Protein AF-A0A661RAZ7-F1 (afdb_monomer_lite)

Structure (mmCIF, N/CA/C/O backbone):
data_AF-A0A661RAZ7-F1
#
_entry.id   AF-A0A661RAZ7-F1
#
loop_
_atom_site.group_PDB
_atom_site.id
_atom_site.type_symbol
_atom_site.label_atom_id
_atom_site.label_alt_id
_atom_site.label_comp_id
_atom_site.label_asym_id
_atom_site.label_entity_id
_atom_site.label_seq_id
_atom_site.pdbx_PDB_ins_code
_atom_site.Cartn_x
_atom_site.Cartn_y
_atom_site.Cartn_z
_atom_site.occupancy
_atom_site.B_iso_or_equiv
_atom_site.auth_seq_id
_atom_site.auth_comp_id
_atom_site.auth_asym_id
_atom_site.auth_atom_id
_atom_site.pdbx_PDB_model_num
ATOM 1 N N . MET A 1 1 ? -1.809 12.772 -40.985 1.00 34.72 1 MET A N 1
ATOM 2 C CA . MET A 1 1 ? -1.112 11.793 -40.123 1.00 34.72 1 MET A CA 1
ATOM 3 C C . MET A 1 1 ? -1.696 11.921 -38.730 1.00 34.72 1 MET A C 1
ATOM 5 O O . MET A 1 1 ? -1.535 12.965 -38.114 1.00 34.72 1 MET A O 1
ATOM 9 N N . THR A 1 2 ? -2.477 10.942 -38.285 1.00 36.47 2 THR A N 1
ATOM 10 C CA . THR A 1 2 ? -3.103 10.957 -36.959 1.00 36.47 2 THR A CA 1
ATOM 11 C C . THR A 1 2 ? -2.032 10.754 -35.895 1.00 36.47 2 THR A C 1
ATOM 13 O O . THR A 1 2 ? -1.269 9.790 -35.935 1.00 36.47 2 THR A O 1
ATOM 16 N N . ASN A 1 3 ? -1.950 11.703 -34.966 1.00 38.31 3 ASN A N 1
ATOM 17 C CA . ASN A 1 3 ? -1.042 11.670 -33.830 1.00 38.31 3 ASN A CA 1
ATOM 18 C C . ASN A 1 3 ? -1.584 10.641 -32.823 1.00 38.31 3 ASN A C 1
ATOM 20 O O . ASN A 1 3 ? -2.257 10.992 -31.857 1.00 38.31 3 ASN A O 1
ATOM 24 N N . GLU A 1 4 ? -1.416 9.350 -33.124 1.00 43.53 4 GLU A N 1
ATOM 25 C CA . GLU A 1 4 ? -1.825 8.280 -32.215 1.00 43.53 4 GLU A CA 1
ATOM 26 C C . GLU A 1 4 ? -1.052 8.421 -30.903 1.00 43.53 4 GLU A C 1
ATOM 28 O O . GLU A 1 4 ? 0.182 8.352 -30.883 1.00 43.53 4 GLU A O 1
ATOM 33 N N . ASN A 1 5 ? -1.802 8.624 -29.816 1.00 58.28 5 ASN A N 1
ATOM 34 C CA . ASN A 1 5 ? -1.291 8.663 -28.453 1.00 58.28 5 ASN A CA 1
ATOM 35 C C . ASN A 1 5 ? -0.414 7.421 -28.208 1.00 58.28 5 ASN A C 1
ATOM 37 O O . ASN A 1 5 ? -0.803 6.303 -28.542 1.00 58.28 5 ASN A O 1
ATOM 41 N N . TYR A 1 6 ? 0.774 7.613 -27.631 1.00 47.66 6 TYR A N 1
ATOM 42 C CA . TYR A 1 6 ? 1.746 6.556 -27.328 1.00 47.66 6 TYR A CA 1
ATOM 43 C C . TYR A 1 6 ? 1.121 5.361 -26.586 1.00 47.66 6 TYR A C 1
ATOM 45 O O . TYR A 1 6 ? 1.488 4.217 -26.841 1.00 47.66 6 TYR A O 1
ATOM 53 N N . TYR A 1 7 ? 0.112 5.617 -25.750 1.00 49.12 7 TYR A N 1
ATOM 54 C CA . TYR A 1 7 ? -0.659 4.587 -25.055 1.00 49.12 7 TYR A CA 1
ATOM 55 C C . TYR A 1 7 ? -1.438 3.664 -26.009 1.00 49.12 7 TYR A C 1
ATOM 57 O O . TYR A 1 7 ? -1.460 2.451 -25.828 1.00 49.12 7 TYR A O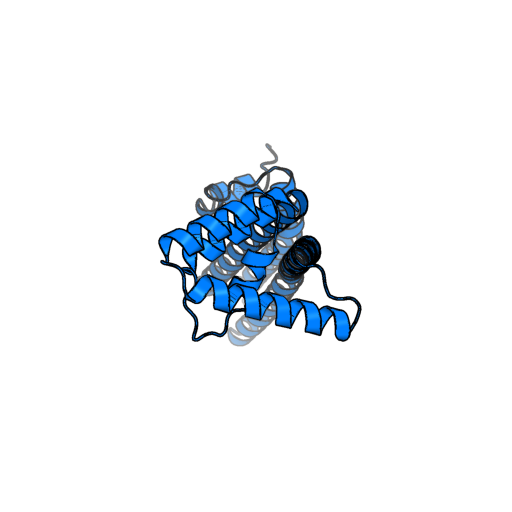 1
ATOM 65 N N . GLU A 1 8 ? -2.010 4.212 -27.081 1.00 55.53 8 GLU A N 1
ATOM 66 C CA . GLU A 1 8 ? -2.713 3.442 -28.115 1.00 55.53 8 GLU A CA 1
ATOM 67 C C . GLU A 1 8 ? -1.737 2.625 -28.975 1.00 55.53 8 GLU A C 1
ATOM 69 O O . GLU A 1 8 ? -2.040 1.497 -29.362 1.00 55.53 8 GLU A O 1
ATOM 74 N N . LYS A 1 9 ? -0.517 3.134 -29.200 1.00 53.94 9 LYS A N 1
ATOM 75 C CA . LYS A 1 9 ? 0.557 2.350 -29.835 1.00 53.94 9 LYS A CA 1
ATOM 76 C C . LYS A 1 9 ? 1.022 1.195 -28.946 1.00 53.94 9 LYS A C 1
ATOM 78 O O . LYS A 1 9 ? 1.174 0.086 -29.448 1.00 53.94 9 LYS A O 1
ATOM 83 N N . LEU A 1 10 ? 1.190 1.441 -27.644 1.00 46.97 10 LEU A N 1
ATOM 84 C CA . LEU A 1 10 ? 1.548 0.428 -26.644 1.00 46.97 10 LEU A CA 1
ATOM 85 C C . LEU A 1 10 ? 0.492 -0.675 -26.529 1.00 46.97 10 LEU A C 1
ATOM 87 O O . LEU A 1 10 ? 0.848 -1.850 -26.531 1.00 46.97 10 LEU A O 1
ATOM 91 N N . LYS A 1 11 ? -0.796 -0.313 -26.499 1.00 54.41 11 LYS A N 1
ATOM 92 C CA . LYS A 1 11 ? -1.916 -1.268 -26.523 1.00 54.41 11 LYS A CA 1
ATOM 93 C C . LYS A 1 11 ? -1.923 -2.138 -27.776 1.00 54.41 11 LYS A C 1
ATOM 95 O O . LYS A 1 11 ? -2.129 -3.345 -27.683 1.00 54.41 11 LYS A O 1
ATOM 100 N N . LYS A 1 12 ? -1.679 -1.536 -28.947 1.00 54.97 12 LYS A N 1
ATOM 101 C CA . LYS A 1 12 ? -1.603 -2.263 -30.224 1.00 54.97 12 LYS A CA 1
ATOM 102 C C . LYS A 1 12 ? -0.415 -3.219 -30.278 1.00 54.97 12 LYS A C 1
ATOM 104 O O . LYS A 1 12 ? -0.562 -4.328 -30.780 1.00 54.97 12 LYS A O 1
ATOM 109 N N . SER A 1 13 ? 0.756 -2.807 -29.789 1.00 41.91 13 SER A N 1
ATOM 110 C CA . SER A 1 13 ? 1.952 -3.656 -29.813 1.00 41.91 13 SER A CA 1
ATOM 111 C C . SER A 1 13 ? 1.934 -4.735 -28.730 1.00 41.91 13 SER A C 1
ATOM 113 O O . SER A 1 13 ? 2.496 -5.810 -28.934 1.00 41.91 13 SER A O 1
ATOM 115 N N . HIS A 1 14 ? 1.306 -4.465 -27.583 1.00 40.16 14 HIS A N 1
ATOM 116 C CA . HIS A 1 14 ? 1.341 -5.313 -26.394 1.00 40.16 14 HIS A CA 1
ATOM 117 C C . HIS A 1 14 ? -0.050 -5.352 -25.721 1.00 40.16 14 HIS A C 1
ATOM 119 O O . HIS A 1 14 ? -0.358 -4.509 -24.877 1.00 40.16 14 HIS A O 1
ATOM 125 N N . PRO A 1 15 ? -0.893 -6.353 -26.045 1.00 48.09 15 PRO A N 1
ATOM 126 C CA . PRO A 1 15 ? -2.282 -6.438 -25.577 1.00 48.09 15 PRO A CA 1
ATOM 127 C C . PRO A 1 15 ? -2.458 -6.464 -24.053 1.00 48.09 15 PRO A C 1
ATOM 129 O O . PRO A 1 15 ? -3.529 -6.123 -23.571 1.00 48.09 15 PRO A O 1
ATOM 132 N N . VAL A 1 16 ? -1.411 -6.804 -23.294 1.00 41.50 16 VAL A N 1
ATOM 133 C CA . VAL A 1 16 ? -1.396 -6.786 -21.818 1.00 41.50 16 VAL A CA 1
ATOM 134 C C . VAL A 1 16 ? -1.678 -5.394 -21.224 1.00 41.50 16 VAL A C 1
ATOM 136 O O . VAL A 1 16 ? -2.123 -5.280 -20.087 1.00 41.50 16 VAL A O 1
ATOM 139 N N . PHE A 1 17 ? -1.464 -4.316 -21.992 1.00 40.47 17 PHE A N 1
ATOM 140 C CA . PHE A 1 17 ? -1.836 -2.958 -21.578 1.00 40.47 17 PHE A CA 1
ATOM 141 C C . PHE A 1 17 ? -3.341 -2.672 -21.711 1.00 40.47 17 PHE A C 1
ATOM 143 O O . PHE A 1 17 ? -3.797 -1.651 -21.200 1.00 40.47 17 PHE A O 1
ATOM 150 N N . ASN A 1 18 ? -4.121 -3.543 -22.364 1.00 49.31 18 ASN A N 1
ATOM 151 C CA . ASN A 1 18 ? -5.582 -3.411 -22.422 1.00 49.31 18 ASN A CA 1
ATOM 152 C C . ASN A 1 18 ? -6.251 -3.735 -21.079 1.00 49.31 18 ASN A C 1
ATOM 154 O O . ASN A 1 18 ? -7.346 -3.242 -20.825 1.00 49.31 18 ASN A O 1
ATOM 158 N N . ASP A 1 19 ? -5.577 -4.493 -20.210 1.00 46.38 19 ASP A N 1
ATOM 159 C CA . ASP A 1 19 ? -6.100 -4.890 -18.896 1.00 46.38 19 ASP A CA 1
ATOM 160 C C . ASP A 1 19 ? -5.879 -3.813 -17.815 1.00 46.38 19 ASP A C 1
ATOM 162 O O . ASP A 1 19 ? -6.378 -3.917 -16.694 1.00 46.38 19 ASP A O 1
ATOM 166 N N . LEU A 1 20 ? -5.136 -2.750 -18.139 1.00 48.88 20 LEU A N 1
ATOM 167 C CA . LEU A 1 20 ? -4.906 -1.609 -17.258 1.00 48.88 20 LEU A CA 1
ATOM 168 C C . LEU A 1 20 ? -6.045 -0.599 -17.426 1.00 48.88 20 LEU A C 1
ATOM 170 O O . LEU A 1 20 ? -5.969 0.342 -18.216 1.00 48.88 20 LEU A O 1
ATOM 174 N N . ASN A 1 21 ? -7.120 -0.806 -16.669 1.00 55.34 21 ASN A N 1
ATOM 175 C CA . ASN A 1 21 ? -8.283 0.079 -16.637 1.00 55.34 21 ASN A CA 1
ATOM 176 C C . ASN A 1 21 ? -7.967 1.351 -15.818 1.00 55.34 21 ASN A C 1
ATOM 178 O O . ASN A 1 21 ? -8.393 1.499 -14.677 1.00 55.34 21 ASN A O 1
ATOM 182 N N . LEU A 1 22 ? -7.137 2.231 -16.382 1.00 52.66 22 LEU A N 1
ATOM 183 C CA . LEU A 1 22 ? -6.663 3.463 -15.742 1.00 52.66 22 LEU A CA 1
ATOM 184 C C . LEU A 1 22 ? -7.601 4.635 -16.048 1.00 52.66 22 LEU A C 1
ATOM 186 O O . LEU A 1 22 ? -8.083 4.765 -17.176 1.00 52.66 22 LEU A O 1
ATOM 190 N N . ASP A 1 23 ? -7.822 5.521 -15.079 1.00 58.31 23 ASP A N 1
ATOM 191 C CA . ASP A 1 23 ? -8.524 6.788 -15.310 1.00 58.31 23 ASP A CA 1
ATOM 192 C C . ASP A 1 23 ? -7.641 7.816 -16.059 1.00 58.31 23 ASP A C 1
ATOM 194 O O . ASP A 1 23 ? -6.445 7.610 -16.256 1.00 58.31 23 ASP A O 1
ATOM 198 N N . GLU A 1 24 ? -8.208 8.938 -16.520 1.00 53.41 24 GLU A N 1
ATOM 199 C CA . GLU A 1 24 ? -7.459 9.951 -17.294 1.00 53.41 24 GLU A CA 1
ATOM 200 C C . GLU A 1 24 ? -6.307 10.606 -16.514 1.00 53.41 24 GLU A C 1
ATOM 202 O O . GLU A 1 24 ? -5.283 10.970 -17.091 1.00 53.41 24 GLU A O 1
ATOM 207 N N . ARG A 1 25 ? -6.421 10.720 -15.190 1.00 52.41 25 ARG A N 1
ATOM 208 C CA . ARG A 1 25 ? -5.390 11.327 -14.341 1.00 52.41 25 ARG A CA 1
ATOM 209 C C . ARG A 1 25 ? -4.230 10.357 -14.108 1.00 52.41 25 ARG A C 1
ATOM 211 O O . ARG A 1 25 ? -3.063 10.765 -14.118 1.00 52.41 25 ARG A O 1
ATOM 218 N N . GLN A 1 26 ? -4.556 9.076 -13.957 1.00 52.16 26 GLN A N 1
ATOM 219 C CA . GLN A 1 26 ? -3.620 7.962 -13.911 1.00 52.16 26 GLN A CA 1
ATOM 220 C C . GLN A 1 26 ? -2.917 7.797 -15.253 1.00 52.16 26 GLN A C 1
ATOM 222 O O . GLN A 1 26 ? -1.697 7.677 -15.270 1.00 52.16 26 GLN A O 1
ATOM 227 N N . LYS A 1 27 ? -3.644 7.892 -16.375 1.00 52.66 27 LYS A N 1
ATOM 228 C CA . LYS A 1 27 ? -3.069 7.892 -17.727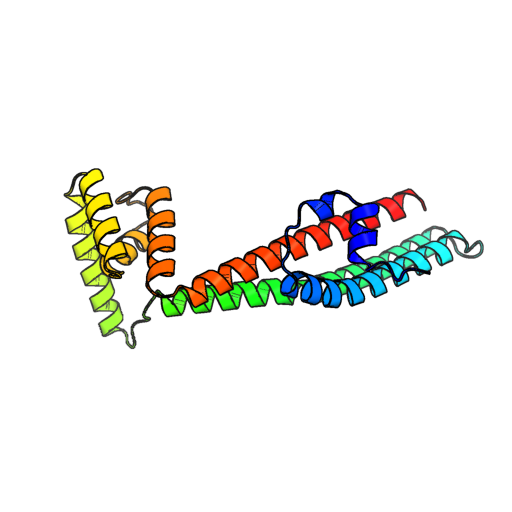 1.00 52.66 27 LYS A CA 1
ATOM 229 C C . LYS A 1 27 ? -2.089 9.038 -17.929 1.00 52.66 27 LYS A C 1
ATOM 231 O O . LYS A 1 27 ? -0.995 8.779 -18.412 1.00 52.66 27 LYS A O 1
ATOM 236 N N . GLU A 1 28 ? -2.427 10.273 -17.557 1.00 50.84 28 GLU A N 1
ATOM 237 C CA . GLU A 1 28 ? -1.536 11.423 -17.776 1.00 50.84 28 GLU A CA 1
ATOM 238 C C . GLU A 1 28 ? -0.286 11.360 -16.873 1.00 50.84 28 GLU A C 1
ATOM 240 O O . GLU A 1 28 ? 0.824 11.650 -17.325 1.00 50.84 28 GLU A O 1
ATOM 245 N N . SER A 1 29 ? -0.430 10.875 -15.632 1.00 49.72 29 SER A N 1
ATOM 246 C CA . SER A 1 29 ? 0.710 10.607 -14.739 1.00 49.72 29 SER A CA 1
ATOM 247 C C . SER A 1 29 ? 1.594 9.482 -15.279 1.00 49.72 29 SER A C 1
ATOM 249 O O . SER A 1 29 ? 2.812 9.649 -15.369 1.00 49.72 29 SER A O 1
ATOM 251 N N . LEU A 1 30 ? 0.992 8.370 -15.718 1.00 52.38 30 LEU A N 1
ATOM 252 C CA . LEU A 1 30 ? 1.699 7.286 -16.400 1.00 52.38 30 LEU A CA 1
ATOM 253 C C . LEU A 1 30 ? 2.417 7.800 -17.639 1.00 52.38 30 LEU A C 1
ATOM 255 O O . LEU A 1 30 ? 3.543 7.413 -17.883 1.00 52.38 30 LEU A O 1
ATOM 259 N N . LYS A 1 31 ? 1.783 8.660 -18.432 1.00 52.91 31 LYS A N 1
ATOM 260 C CA . LYS A 1 31 ? 2.306 9.191 -19.694 1.00 52.91 31 LYS A CA 1
ATOM 261 C C . LYS A 1 31 ? 3.500 10.112 -19.470 1.00 52.91 31 LYS A C 1
ATOM 263 O O . LYS A 1 31 ? 4.460 10.013 -20.223 1.00 52.91 31 LYS A O 1
ATOM 268 N N . SER A 1 32 ? 3.483 10.931 -18.418 1.00 51.34 32 SER A N 1
ATOM 269 C CA . SER A 1 32 ? 4.635 11.749 -18.013 1.00 51.34 32 SER A CA 1
ATOM 270 C C . SER A 1 32 ? 5.818 10.914 -17.506 1.00 51.34 32 SER A C 1
ATOM 272 O O . SER A 1 32 ? 6.959 11.357 -17.593 1.00 51.34 32 SER A O 1
ATOM 274 N N . LEU A 1 33 ? 5.574 9.724 -16.959 1.00 49.66 33 LEU A N 1
ATOM 275 C CA . LEU A 1 33 ? 6.623 8.806 -16.490 1.00 49.66 33 LEU A CA 1
ATOM 276 C C . LEU A 1 33 ? 7.115 7.887 -17.613 1.00 49.66 33 LEU A C 1
ATOM 278 O O . LEU A 1 33 ? 8.306 7.631 -17.786 1.00 49.66 33 LEU A O 1
ATOM 282 N N . LEU A 1 34 ? 6.183 7.462 -18.458 1.00 52.41 34 LEU A N 1
ATOM 283 C CA . LEU A 1 34 ? 6.445 6.749 -19.690 1.00 52.41 34 LEU A CA 1
ATOM 284 C C . LEU A 1 34 ? 7.160 7.626 -20.708 1.00 52.41 34 LEU A C 1
ATOM 286 O O . LEU A 1 34 ? 7.870 7.075 -21.523 1.00 52.41 34 LEU A O 1
ATOM 290 N N . SER A 1 35 ? 7.039 8.956 -20.692 1.00 54.22 35 SER A N 1
ATOM 291 C CA . SER A 1 35 ? 7.777 9.807 -21.633 1.00 54.22 35 SER A CA 1
ATOM 292 C C . SER A 1 35 ? 9.280 9.817 -21.355 1.00 54.22 35 SER A C 1
ATOM 294 O O . SER A 1 35 ? 10.067 9.780 -22.301 1.00 54.22 35 SER A O 1
ATOM 296 N N . TYR A 1 36 ? 9.688 9.812 -20.081 1.00 50.16 36 TYR A N 1
ATOM 297 C CA . TYR A 1 36 ? 11.104 9.750 -19.708 1.00 50.16 36 TYR A CA 1
ATOM 298 C C . TYR A 1 36 ? 11.672 8.340 -19.891 1.00 50.16 36 TYR A C 1
ATOM 300 O O . TYR A 1 36 ? 12.684 8.179 -20.576 1.00 50.16 36 TYR A O 1
ATOM 308 N N . SER A 1 37 ? 10.973 7.305 -19.415 1.00 53.53 37 SER A N 1
ATOM 309 C CA . SER A 1 37 ? 11.369 5.914 -19.675 1.00 53.53 37 SER A CA 1
ATOM 310 C C . SER A 1 37 ? 11.296 5.531 -21.161 1.00 53.53 37 SER A C 1
ATOM 312 O O . SER A 1 37 ? 12.175 4.814 -21.628 1.00 53.53 37 SER A O 1
ATOM 314 N N . ALA A 1 38 ? 10.354 6.057 -21.954 1.00 58.03 38 ALA A N 1
ATOM 315 C CA . ALA A 1 38 ? 10.335 5.892 -23.413 1.00 58.03 38 ALA A CA 1
ATOM 316 C C . ALA A 1 38 ? 11.507 6.612 -24.081 1.00 58.03 38 ALA A C 1
ATOM 318 O O . ALA A 1 38 ? 12.077 6.080 -25.029 1.00 58.03 38 ALA A O 1
ATOM 319 N N . GLY A 1 39 ? 11.900 7.792 -23.591 1.00 62.69 39 GLY A N 1
ATOM 320 C CA . GLY A 1 39 ? 13.108 8.487 -24.035 1.00 62.69 39 GLY A CA 1
ATOM 321 C C . GLY A 1 39 ? 14.367 7.653 -23.790 1.00 62.69 39 GLY A C 1
ATOM 322 O O . GLY A 1 39 ? 15.160 7.440 -24.710 1.00 62.69 39 GLY A O 1
ATOM 323 N N . SER A 1 40 ? 14.510 7.100 -22.587 1.00 62.78 40 SER A N 1
ATOM 324 C CA . SER A 1 40 ? 15.624 6.218 -22.218 1.00 62.78 40 SER A CA 1
ATOM 325 C C . SER A 1 40 ? 15.585 4.878 -22.966 1.00 62.78 40 SER A C 1
ATOM 327 O O . SER A 1 40 ? 16.624 4.390 -23.408 1.00 62.78 40 SER A O 1
ATOM 329 N N . LEU A 1 41 ? 14.399 4.310 -23.207 1.00 62.53 41 LEU A N 1
ATOM 330 C CA . LEU A 1 41 ? 14.213 3.094 -24.005 1.00 62.53 41 LEU A CA 1
ATOM 331 C C . LEU A 1 41 ? 14.529 3.305 -25.482 1.00 62.53 41 LEU A C 1
ATOM 333 O O . LEU A 1 41 ? 15.179 2.461 -26.095 1.00 62.53 41 LEU A O 1
ATOM 337 N N . ASN A 1 42 ? 14.097 4.425 -26.058 1.00 64.38 42 ASN A N 1
ATOM 338 C CA . ASN A 1 42 ? 14.443 4.801 -27.424 1.00 64.38 42 ASN A CA 1
ATOM 339 C C . ASN A 1 42 ? 15.944 5.060 -27.546 1.00 64.38 42 ASN A C 1
ATOM 341 O O . ASN A 1 42 ? 16.561 4.601 -28.500 1.00 64.38 42 ASN A O 1
ATOM 345 N N . SER A 1 43 ? 16.551 5.715 -26.554 1.00 67.94 43 SER A N 1
ATOM 346 C CA . SER A 1 43 ? 18.001 5.924 -26.508 1.00 67.94 43 SER A CA 1
ATOM 347 C C . SER A 1 43 ? 18.753 4.597 -26.461 1.00 67.94 43 SER A C 1
ATOM 349 O O . SER A 1 43 ? 19.723 4.414 -27.191 1.00 67.94 43 SER A O 1
ATOM 351 N N . LEU A 1 44 ? 18.271 3.631 -25.676 1.00 67.75 44 LEU A N 1
ATOM 352 C CA . LEU A 1 44 ? 18.845 2.294 -25.647 1.00 67.75 44 LEU A CA 1
ATOM 353 C C . LEU A 1 44 ? 18.640 1.547 -26.972 1.00 67.75 44 LEU A C 1
ATOM 355 O O . LEU A 1 44 ? 19.586 0.945 -27.468 1.00 67.75 44 LEU A O 1
ATOM 359 N N . ARG A 1 45 ? 17.444 1.593 -27.572 1.00 66.00 45 ARG A N 1
ATOM 360 C CA . ARG A 1 45 ? 17.183 0.991 -28.893 1.00 66.00 45 ARG A CA 1
ATOM 361 C C . ARG A 1 45 ? 18.098 1.571 -29.966 1.00 66.00 45 ARG A C 1
ATOM 363 O O . ARG A 1 45 ? 18.670 0.809 -30.736 1.00 66.00 45 ARG A O 1
ATOM 370 N N . ASN A 1 46 ? 18.284 2.888 -29.974 1.00 72.69 46 ASN A N 1
ATOM 371 C CA . ASN A 1 46 ? 19.213 3.560 -30.877 1.00 72.69 46 ASN A CA 1
ATOM 372 C C . ASN A 1 46 ? 20.650 3.107 -30.610 1.00 72.69 46 ASN A C 1
ATOM 374 O O . ASN A 1 46 ? 21.358 2.756 -31.547 1.00 72.69 46 ASN A O 1
ATOM 378 N N . LYS A 1 47 ? 21.059 3.007 -29.338 1.00 71.25 47 LYS A N 1
ATOM 379 C CA . LYS A 1 47 ? 22.386 2.501 -28.965 1.00 71.25 47 LYS A CA 1
ATOM 380 C C . LYS A 1 47 ? 22.609 1.058 -29.415 1.00 71.25 47 LYS A C 1
ATOM 382 O O . LYS A 1 47 ? 23.703 0.708 -29.839 1.00 71.25 47 LYS A O 1
ATOM 387 N N . ILE A 1 48 ? 21.580 0.223 -29.341 1.00 68.75 48 ILE A N 1
ATOM 388 C CA . ILE A 1 48 ? 21.620 -1.163 -29.815 1.00 68.75 48 ILE A CA 1
ATOM 389 C C . ILE A 1 48 ? 21.741 -1.188 -31.338 1.00 68.75 48 ILE A C 1
ATOM 391 O O . ILE A 1 48 ? 22.604 -1.895 -31.852 1.00 68.75 48 ILE A O 1
ATOM 395 N N . ALA A 1 49 ? 20.945 -0.392 -32.054 1.00 71.62 49 ALA A N 1
ATOM 396 C CA . ALA A 1 49 ? 21.043 -0.277 -33.505 1.00 71.62 49 ALA A CA 1
ATOM 397 C C . ALA A 1 49 ? 22.449 0.180 -33.938 1.00 71.62 49 ALA A C 1
ATOM 399 O O . ALA A 1 49 ? 23.056 -0.464 -34.791 1.00 71.62 49 ALA A O 1
ATOM 400 N N . GLU A 1 50 ? 23.011 1.200 -33.280 1.00 78.56 50 GLU A N 1
ATOM 401 C CA . GLU A 1 50 ? 24.391 1.659 -33.492 1.00 78.56 50 GLU A CA 1
ATOM 402 C C . GLU A 1 50 ? 25.408 0.524 -33.292 1.00 78.56 50 GLU A C 1
ATOM 404 O O . GLU A 1 50 ? 26.214 0.255 -34.178 1.00 78.56 50 GLU A O 1
ATOM 409 N N . LEU A 1 51 ? 25.353 -0.185 -32.158 1.00 74.38 51 LEU A N 1
ATOM 410 C CA . LEU A 1 51 ? 26.291 -1.272 -31.851 1.00 74.38 51 LEU A CA 1
ATOM 411 C C . LEU A 1 51 ? 26.126 -2.482 -32.787 1.00 74.38 51 LEU A C 1
ATOM 413 O O . LEU A 1 51 ? 27.105 -3.172 -33.078 1.00 74.38 51 LEU A O 1
ATOM 417 N N . SER A 1 52 ? 24.914 -2.746 -33.280 1.00 69.94 52 SER A N 1
ATOM 418 C CA . SER A 1 52 ? 24.656 -3.829 -34.239 1.00 69.94 52 SER A CA 1
ATOM 419 C C . SER A 1 52 ? 25.280 -3.549 -35.612 1.00 69.94 52 SER A C 1
ATOM 421 O O . SER A 1 52 ? 25.815 -4.460 -36.238 1.00 69.94 52 SER A O 1
ATOM 423 N N . GLN A 1 53 ? 25.291 -2.283 -36.041 1.00 77.44 53 GLN A N 1
ATOM 424 C CA . GLN A 1 53 ? 25.850 -1.839 -37.325 1.00 77.44 53 GLN A CA 1
ATOM 425 C C . GLN A 1 53 ? 27.353 -1.528 -37.257 1.00 77.44 53 GLN A C 1
ATOM 427 O O . GLN A 1 53 ? 28.008 -1.370 -38.285 1.00 77.44 53 GLN A O 1
ATOM 432 N N . ASP A 1 54 ? 27.911 -1.447 -36.051 1.00 72.75 54 ASP A N 1
ATOM 433 C CA . ASP A 1 54 ? 29.320 -1.157 -35.810 1.00 72.75 54 ASP A CA 1
ATOM 434 C C . ASP A 1 54 ? 30.222 -2.327 -36.242 1.00 72.75 54 ASP A C 1
ATOM 436 O O . ASP A 1 54 ? 30.458 -3.265 -35.489 1.00 72.75 54 ASP A O 1
ATOM 440 N N . ALA A 1 55 ? 30.744 -2.301 -37.464 1.00 71.00 55 ALA A N 1
ATOM 441 C CA . ALA A 1 55 ? 31.652 -3.341 -37.960 1.00 71.00 55 ALA A CA 1
ATOM 442 C C . ALA A 1 55 ? 33.089 -3.231 -37.405 1.00 71.00 55 ALA A C 1
ATOM 444 O O . ALA A 1 55 ? 33.927 -4.076 -37.715 1.00 71.00 55 ALA A O 1
ATOM 445 N N . ILE A 1 56 ? 33.392 -2.184 -36.629 1.00 80.19 56 ILE A N 1
ATOM 446 C CA . ILE A 1 56 ? 34.761 -1.797 -36.268 1.00 80.19 56 ILE A CA 1
ATOM 447 C C . ILE A 1 56 ? 35.155 -2.377 -34.905 1.00 80.19 56 ILE A C 1
ATOM 449 O O . ILE A 1 56 ? 36.285 -2.831 -34.729 1.00 80.19 56 ILE A O 1
ATOM 453 N N . HIS A 1 57 ? 34.241 -2.378 -33.933 1.00 82.00 57 HIS A N 1
ATOM 454 C CA . HIS A 1 57 ? 34.549 -2.807 -32.567 1.00 82.00 57 HIS A CA 1
ATOM 455 C C . HIS A 1 57 ? 34.276 -4.296 -32.307 1.00 82.00 57 HIS A C 1
ATOM 457 O O . HIS A 1 57 ? 33.347 -4.895 -32.853 1.00 82.00 57 HIS A O 1
ATOM 463 N N . SER A 1 58 ? 35.069 -4.889 -31.405 1.00 81.94 58 SER A N 1
ATOM 464 C CA . SER A 1 58 ? 34.942 -6.296 -31.005 1.00 81.94 58 SER A CA 1
ATOM 465 C C . SER A 1 58 ? 33.616 -6.592 -30.293 1.00 81.94 58 SER A C 1
ATOM 467 O O . SER A 1 58 ? 33.007 -5.721 -29.664 1.00 81.94 58 SER A O 1
ATOM 469 N N . ALA A 1 59 ? 33.187 -7.857 -30.334 1.00 79.62 59 ALA A N 1
ATOM 470 C CA . ALA A 1 59 ? 31.974 -8.313 -29.652 1.00 79.62 59 ALA A CA 1
ATOM 471 C C . ALA A 1 59 ? 31.990 -8.005 -28.140 1.00 79.62 59 ALA A C 1
ATOM 473 O O . ALA A 1 59 ? 30.977 -7.584 -27.582 1.00 79.62 59 ALA A O 1
ATOM 474 N N . GLU A 1 60 ? 33.150 -8.124 -27.484 1.00 80.69 60 GLU A N 1
ATOM 475 C CA . GLU A 1 60 ? 33.312 -7.781 -26.063 1.00 80.69 60 GLU A CA 1
ATOM 476 C C . GLU A 1 60 ? 33.083 -6.291 -25.781 1.00 80.69 60 GLU A C 1
ATOM 478 O O . GLU A 1 60 ? 32.434 -5.935 -24.794 1.00 80.69 60 GLU A O 1
ATOM 483 N N . TYR A 1 61 ? 33.568 -5.405 -26.657 1.00 82.75 61 TYR A N 1
ATOM 484 C CA . TYR A 1 61 ? 33.345 -3.966 -26.521 1.00 82.75 61 TYR A CA 1
ATOM 485 C C . TYR A 1 61 ? 31.854 -3.627 -26.625 1.00 82.75 61 TYR A C 1
ATOM 487 O O . TYR A 1 61 ? 31.319 -2.885 -25.794 1.00 82.75 61 TYR A O 1
ATOM 495 N N . LYS A 1 62 ? 31.163 -4.223 -27.603 1.00 76.75 62 LYS A N 1
ATOM 496 C CA . LYS A 1 62 ? 29.719 -4.042 -27.795 1.00 76.75 62 LYS A CA 1
ATOM 497 C C . LYS A 1 62 ? 28.918 -4.556 -26.601 1.00 76.75 62 LYS A C 1
ATOM 499 O O . LYS A 1 62 ? 28.045 -3.845 -26.106 1.00 76.75 62 LYS A O 1
ATOM 504 N N . ALA A 1 63 ? 29.260 -5.736 -26.078 1.00 79.44 63 ALA A N 1
ATOM 505 C CA . ALA A 1 63 ? 28.628 -6.302 -24.887 1.00 79.44 63 ALA A CA 1
ATOM 506 C C . ALA A 1 63 ? 28.819 -5.403 -23.652 1.00 79.44 63 ALA A C 1
ATOM 508 O O . ALA A 1 63 ? 27.871 -5.160 -22.900 1.00 79.44 63 ALA A O 1
ATOM 509 N N . LYS A 1 64 ? 30.020 -4.836 -23.466 1.00 83.81 64 LYS A N 1
ATOM 510 C CA . LYS A 1 64 ? 30.299 -3.881 -22.384 1.00 83.81 64 LYS A CA 1
ATOM 511 C C . LYS A 1 64 ? 29.458 -2.608 -22.514 1.00 83.81 64 LYS A C 1
ATOM 513 O O . LYS A 1 64 ? 28.835 -2.192 -21.539 1.00 83.81 64 LYS A O 1
ATOM 518 N N . LYS A 1 65 ? 29.391 -2.014 -23.710 1.00 81.88 65 LYS A N 1
ATOM 519 C CA . LYS A 1 65 ? 28.600 -0.797 -23.963 1.00 81.88 65 LYS A CA 1
ATOM 520 C C . LYS A 1 65 ? 27.103 -1.022 -23.794 1.00 81.88 65 LYS A C 1
ATOM 522 O O . LYS A 1 65 ? 26.413 -0.173 -23.232 1.00 81.88 65 LYS A O 1
ATOM 527 N N . LEU A 1 66 ? 26.612 -2.186 -24.207 1.00 79.25 66 LEU A N 1
ATOM 528 C CA . LEU A 1 66 ? 25.235 -2.591 -23.972 1.00 79.25 66 LEU A CA 1
ATOM 529 C C . LEU A 1 66 ? 24.929 -2.721 -22.474 1.00 79.25 66 LEU A C 1
ATOM 531 O O . LEU A 1 66 ? 23.882 -2.261 -22.020 1.00 79.25 66 LEU A O 1
ATOM 535 N N . LYS A 1 67 ? 25.839 -3.323 -21.700 1.00 83.19 67 LYS A N 1
ATOM 536 C CA . LYS A 1 67 ? 25.700 -3.459 -20.245 1.00 83.19 67 LYS A CA 1
ATOM 537 C C . LYS A 1 67 ? 25.673 -2.098 -19.541 1.00 83.19 67 LYS A C 1
ATOM 539 O O . LYS A 1 67 ? 24.840 -1.899 -18.663 1.00 83.19 67 LYS A O 1
ATOM 544 N N . GLU A 1 68 ? 26.533 -1.163 -19.946 1.00 82.44 68 GLU A N 1
ATOM 545 C CA . GLU A 1 68 ? 26.540 0.220 -19.439 1.00 82.44 68 GLU A CA 1
ATOM 546 C C . GLU A 1 68 ? 25.200 0.923 -19.713 1.00 82.44 68 GLU A C 1
ATOM 548 O O . GLU A 1 68 ? 24.593 1.482 -18.801 1.00 82.44 68 GLU A O 1
ATOM 553 N N . ALA A 1 69 ? 24.688 0.828 -20.944 1.00 76.50 69 ALA A N 1
ATOM 554 C CA . ALA A 1 69 ? 23.416 1.443 -21.316 1.00 76.50 69 ALA A CA 1
ATOM 555 C C . ALA A 1 69 ? 22.212 0.815 -20.584 1.00 76.50 69 ALA A C 1
ATOM 557 O O . ALA A 1 69 ? 21.282 1.525 -20.201 1.00 76.50 69 ALA A O 1
ATOM 558 N N . LYS A 1 70 ? 22.243 -0.500 -20.321 1.00 75.88 70 LYS A N 1
ATOM 559 C CA . LYS A 1 70 ? 21.239 -1.162 -19.472 1.00 75.88 70 LYS A CA 1
ATOM 560 C C . LYS A 1 70 ? 21.294 -0.697 -18.027 1.00 75.88 70 LYS A C 1
ATOM 562 O O . LYS A 1 70 ? 20.246 -0.455 -17.441 1.00 75.88 70 LYS A O 1
ATOM 567 N N . ALA A 1 71 ? 22.490 -0.582 -17.454 1.00 82.25 71 ALA A N 1
ATOM 568 C CA . ALA A 1 71 ? 22.648 -0.129 -16.078 1.00 82.25 71 ALA A CA 1
ATOM 569 C C . ALA A 1 71 ? 22.079 1.288 -15.889 1.00 82.25 71 ALA A C 1
ATOM 571 O O . ALA A 1 71 ? 21.393 1.545 -14.901 1.00 82.25 71 ALA A O 1
ATOM 572 N N . GLU A 1 72 ? 22.292 2.179 -16.861 1.00 80.25 72 GLU A N 1
ATOM 573 C CA . GLU A 1 72 ? 21.745 3.540 -16.820 1.00 80.25 72 GLU A CA 1
ATOM 574 C C . GLU A 1 72 ? 20.216 3.566 -16.967 1.00 80.25 72 GLU A C 1
ATOM 576 O O . GLU A 1 72 ? 19.527 4.288 -16.241 1.00 80.25 72 GLU A O 1
ATOM 581 N N . LEU A 1 73 ? 19.661 2.730 -17.851 1.00 74.75 73 LEU A N 1
ATOM 582 C CA . LEU A 1 73 ? 18.213 2.580 -17.972 1.00 74.75 73 LEU A CA 1
ATOM 583 C C . LEU A 1 73 ? 17.603 2.025 -16.680 1.00 74.75 73 LEU A C 1
ATOM 585 O O . LEU A 1 73 ? 16.629 2.584 -16.185 1.00 74.75 73 LEU A O 1
ATOM 589 N N . GLN A 1 74 ? 18.192 0.975 -16.104 1.00 77.12 74 GLN A N 1
ATOM 590 C CA . GLN A 1 74 ? 17.722 0.377 -14.856 1.00 77.12 74 GLN A CA 1
ATOM 591 C C . GLN A 1 74 ? 17.731 1.394 -13.715 1.00 77.12 74 GLN A C 1
ATOM 593 O O . GLN A 1 74 ? 16.750 1.524 -12.992 1.00 77.12 74 GLN A O 1
ATOM 598 N N . LYS A 1 75 ? 18.812 2.169 -13.591 1.00 81.44 75 LYS A N 1
ATOM 599 C CA . LYS A 1 75 ? 18.935 3.229 -12.588 1.00 81.44 75 LYS A CA 1
ATOM 600 C C . LYS A 1 75 ? 17.875 4.318 -12.769 1.00 81.44 75 LYS A C 1
ATOM 602 O O . LYS A 1 75 ? 17.340 4.824 -11.783 1.00 81.44 75 LYS A O 1
ATOM 607 N N . THR A 1 76 ? 17.570 4.674 -14.017 1.00 74.12 76 THR A N 1
ATOM 608 C CA . THR A 1 76 ? 16.517 5.644 -14.348 1.00 74.12 76 THR A CA 1
ATOM 609 C C . THR A 1 76 ? 15.144 5.110 -13.949 1.00 74.12 76 THR A C 1
ATOM 611 O O . THR A 1 76 ? 14.415 5.794 -13.232 1.00 74.12 76 THR A O 1
ATOM 614 N N . LEU A 1 77 ? 14.833 3.866 -14.329 1.00 73.50 77 LEU A N 1
ATOM 615 C CA . LEU A 1 77 ? 13.601 3.187 -13.933 1.00 73.50 77 LEU A CA 1
ATOM 616 C C . LEU A 1 77 ? 13.499 3.118 -12.405 1.00 73.50 77 LEU A C 1
ATOM 618 O O . LEU A 1 77 ? 12.530 3.593 -11.835 1.00 73.50 77 LEU A O 1
ATOM 622 N N . ASP A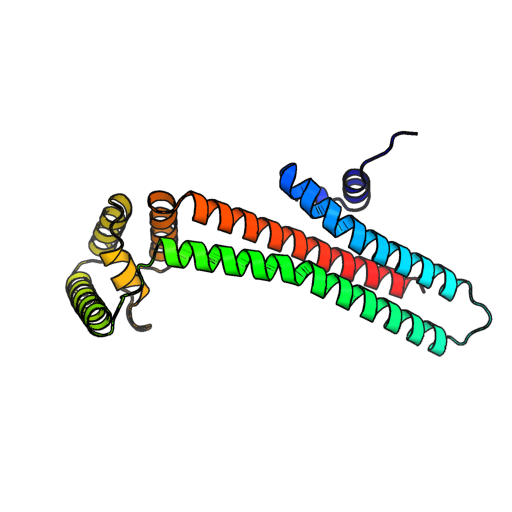 1 78 ? 14.516 2.634 -11.699 1.00 76.50 78 ASP A N 1
ATOM 623 C CA . ASP A 1 78 ? 14.461 2.526 -10.237 1.00 76.50 78 ASP A CA 1
ATOM 624 C C . ASP A 1 78 ? 14.240 3.883 -9.547 1.00 76.50 78 ASP A C 1
ATOM 626 O O . ASP A 1 78 ? 13.456 3.974 -8.596 1.00 76.50 78 ASP A O 1
ATOM 630 N N . ARG A 1 79 ? 14.859 4.958 -10.053 1.00 76.06 79 ARG A N 1
ATOM 631 C CA . ARG A 1 79 ? 14.631 6.321 -9.553 1.00 76.06 79 ARG A CA 1
ATOM 632 C C . ARG A 1 79 ? 13.185 6.765 -9.761 1.00 76.06 79 ARG A C 1
ATOM 634 O O . ARG A 1 79 ? 12.570 7.259 -8.819 1.00 76.06 79 ARG A O 1
ATOM 641 N N . GLU A 1 80 ? 12.638 6.604 -10.957 1.00 68.88 80 GLU A N 1
ATOM 642 C CA . GLU A 1 80 ? 11.262 7.017 -11.269 1.00 68.88 80 GLU A CA 1
ATOM 643 C C . GLU A 1 80 ? 10.233 6.209 -10.471 1.00 68.88 80 GLU A C 1
ATOM 645 O O . GLU A 1 80 ? 9.260 6.750 -9.947 1.00 68.88 80 GLU A O 1
ATOM 650 N N . PHE A 1 81 ? 10.503 4.921 -10.287 1.00 72.50 81 PHE A N 1
ATOM 651 C CA . PHE A 1 81 ? 9.644 4.001 -9.558 1.00 72.50 81 PHE A CA 1
ATOM 652 C C . PHE A 1 81 ? 9.656 4.217 -8.048 1.00 72.50 81 PHE A C 1
ATOM 654 O O . PHE A 1 81 ? 8.650 3.970 -7.377 1.00 72.50 81 PHE A O 1
ATOM 661 N N . SER A 1 82 ? 10.772 4.706 -7.500 1.00 74.25 82 SER A N 1
ATOM 662 C CA . SER A 1 82 ? 10.880 5.015 -6.071 1.00 74.25 82 SER A CA 1
ATOM 663 C C . SER A 1 82 ? 9.787 5.983 -5.600 1.00 74.25 82 SER A C 1
ATOM 665 O O . SER A 1 82 ? 9.270 5.828 -4.496 1.00 74.25 82 SER A O 1
ATOM 667 N N . VAL A 1 83 ? 9.339 6.897 -6.469 1.00 73.62 83 VAL A N 1
ATOM 668 C CA . VAL A 1 83 ? 8.286 7.877 -6.168 1.00 73.62 83 VAL A CA 1
ATOM 669 C C . VAL A 1 83 ? 6.956 7.200 -5.826 1.00 73.62 83 VAL A C 1
ATOM 671 O O . VAL A 1 83 ? 6.274 7.639 -4.902 1.00 73.62 83 VAL A O 1
ATOM 674 N N . PHE A 1 84 ? 6.582 6.119 -6.514 1.00 72.69 84 PHE A N 1
ATOM 675 C CA . PHE A 1 84 ? 5.337 5.393 -6.233 1.00 72.69 84 PHE A CA 1
ATOM 676 C C . PHE A 1 84 ? 5.394 4.623 -4.922 1.00 72.69 84 PHE A C 1
ATOM 678 O O . PHE A 1 84 ? 4.418 4.604 -4.170 1.00 72.69 84 PHE A O 1
ATOM 685 N N . LYS A 1 85 ? 6.558 4.042 -4.613 1.00 81.31 85 LYS A N 1
ATOM 686 C CA . LYS A 1 85 ? 6.797 3.399 -3.318 1.00 81.31 85 LYS A CA 1
ATOM 687 C C . LYS A 1 85 ? 6.673 4.419 -2.191 1.00 81.31 85 LYS A C 1
ATOM 689 O O . LYS A 1 85 ? 5.951 4.177 -1.230 1.00 81.31 85 LYS A O 1
ATOM 694 N N . THR A 1 86 ? 7.288 5.592 -2.350 1.00 77.50 86 THR A N 1
ATOM 695 C CA . THR A 1 86 ? 7.171 6.692 -1.386 1.00 77.50 86 THR A CA 1
ATOM 696 C C . THR A 1 86 ? 5.732 7.189 -1.259 1.00 77.50 86 THR A C 1
ATOM 698 O O . THR A 1 86 ? 5.245 7.319 -0.142 1.00 77.50 86 THR A O 1
ATOM 701 N N . LYS A 1 87 ? 5.012 7.421 -2.365 1.00 72.50 87 LYS A N 1
ATOM 702 C CA . LYS A 1 87 ? 3.596 7.833 -2.330 1.00 72.50 87 LYS A CA 1
ATOM 703 C C . LYS A 1 87 ? 2.718 6.816 -1.606 1.00 72.50 87 LYS A C 1
ATOM 705 O O . LYS A 1 87 ? 1.899 7.208 -0.782 1.00 72.50 87 LYS A O 1
ATOM 710 N N . THR A 1 88 ? 2.911 5.527 -1.879 1.00 82.25 88 THR A N 1
ATOM 711 C CA . THR A 1 88 ? 2.172 4.447 -1.211 1.00 82.25 88 THR A CA 1
ATOM 712 C C . THR A 1 88 ? 2.478 4.421 0.283 1.00 82.25 88 THR A C 1
ATOM 714 O O . THR A 1 88 ? 1.551 4.374 1.087 1.00 82.25 88 THR A O 1
ATOM 717 N N . ALA A 1 89 ? 3.755 4.536 0.666 1.00 86.31 89 ALA A N 1
ATOM 718 C CA . ALA A 1 89 ? 4.167 4.596 2.067 1.00 86.31 89 ALA A CA 1
ATOM 719 C C . ALA A 1 89 ? 3.564 5.809 2.797 1.00 86.31 89 ALA A C 1
ATOM 721 O O . ALA A 1 89 ? 3.023 5.660 3.889 1.00 86.31 89 ALA A O 1
ATOM 722 N N . LEU A 1 90 ? 3.577 6.992 2.173 1.00 83.00 90 LEU A N 1
ATOM 723 C CA . LEU A 1 90 ? 2.970 8.206 2.729 1.00 83.00 90 LEU A CA 1
ATOM 724 C C . LEU A 1 90 ? 1.447 8.089 2.854 1.00 83.00 90 LEU A C 1
ATOM 726 O O . LEU A 1 90 ? 0.882 8.506 3.864 1.00 83.00 90 LEU A O 1
ATOM 730 N N . ALA A 1 91 ? 0.772 7.507 1.860 1.00 82.12 91 ALA A N 1
ATOM 731 C CA . ALA A 1 91 ? -0.667 7.267 1.918 1.00 82.12 91 ALA A CA 1
ATOM 732 C C . ALA A 1 91 ? -1.021 6.251 3.016 1.00 82.12 91 ALA A C 1
ATOM 734 O O . ALA A 1 91 ? -2.002 6.433 3.735 1.00 82.12 91 ALA A O 1
ATOM 735 N N . GLN A 1 92 ? -0.194 5.218 3.195 1.00 90.81 92 GLN A N 1
ATOM 736 C CA . GLN A 1 92 ? -0.363 4.221 4.248 1.00 90.81 92 GLN A CA 1
ATOM 737 C C . GLN A 1 92 ? -0.147 4.826 5.636 1.00 90.81 92 GLN A C 1
ATOM 739 O O . GLN A 1 92 ? -0.961 4.594 6.525 1.00 90.81 92 GLN A O 1
ATOM 744 N N . GLN A 1 93 ? 0.887 5.652 5.805 1.00 89.06 93 GLN A N 1
ATOM 745 C CA . GLN A 1 93 ? 1.120 6.403 7.037 1.00 89.06 93 GLN A CA 1
ATOM 746 C C . GLN A 1 93 ? -0.041 7.359 7.328 1.00 89.06 93 GLN A C 1
ATOM 748 O O . GLN A 1 93 ? -0.550 7.383 8.441 1.00 89.06 93 GLN A O 1
ATOM 753 N N . SER A 1 94 ? -0.520 8.087 6.317 1.00 88.00 94 SER A N 1
ATOM 754 C CA . SER A 1 94 ? -1.646 9.018 6.465 1.00 88.00 94 SER A CA 1
ATOM 755 C C . SER A 1 94 ? -2.931 8.300 6.881 1.00 88.00 94 SER A C 1
ATOM 757 O O . SER A 1 94 ? -3.650 8.780 7.755 1.00 88.00 94 SER A O 1
ATOM 759 N N . LEU A 1 95 ? -3.220 7.135 6.288 1.00 91.44 95 LEU A N 1
ATOM 760 C CA . LEU A 1 95 ? -4.355 6.310 6.698 1.00 91.44 95 LEU A CA 1
ATOM 761 C C . LEU A 1 95 ? -4.168 5.780 8.121 1.00 91.44 95 LEU A C 1
ATOM 763 O O . LEU A 1 95 ? -5.122 5.790 8.899 1.00 91.44 95 LEU A O 1
ATOM 767 N N . HIS A 1 96 ? -2.956 5.341 8.468 1.00 89.44 96 HIS A N 1
ATOM 768 C CA . HIS A 1 96 ? -2.639 4.871 9.810 1.00 89.44 96 HIS A CA 1
ATOM 769 C C . HIS A 1 96 ? -2.894 5.972 10.842 1.00 89.44 96 HIS A C 1
ATOM 771 O O . HIS A 1 96 ? -3.732 5.769 11.710 1.00 89.44 96 HIS A O 1
ATOM 777 N N . SER A 1 97 ? -2.318 7.165 10.680 1.00 87.81 97 SER A N 1
ATOM 778 C CA . SER A 1 97 ? -2.533 8.302 11.587 1.00 87.81 97 SER A CA 1
ATOM 779 C C . SER A 1 97 ? -3.992 8.773 11.655 1.00 87.81 97 SER A C 1
ATOM 781 O O . SER A 1 97 ? -4.434 9.267 12.686 1.00 87.81 97 SER A O 1
ATOM 783 N N . ALA A 1 98 ? -4.772 8.622 10.579 1.00 86.38 98 ALA A N 1
ATOM 784 C CA . ALA A 1 98 ? -6.197 8.967 10.586 1.00 86.38 98 ALA A CA 1
ATOM 785 C C . ALA A 1 98 ? -7.070 7.926 11.312 1.00 86.38 98 ALA A C 1
ATOM 787 O O . ALA A 1 98 ? -8.167 8.237 11.770 1.00 86.38 98 ALA A O 1
ATOM 788 N N . THR A 1 99 ? -6.607 6.679 11.401 1.00 87.12 99 THR A N 1
ATOM 789 C CA . THR A 1 99 ? -7.353 5.558 12.002 1.00 87.12 99 THR A CA 1
ATOM 790 C C . THR A 1 99 ? -6.836 5.187 13.397 1.00 87.12 99 THR A C 1
ATOM 792 O O . THR A 1 99 ? -7.573 4.613 14.207 1.00 87.12 99 THR A O 1
ATOM 795 N N . HIS A 1 100 ? -5.598 5.574 13.702 1.00 83.88 100 HIS A N 1
ATOM 796 C CA . HIS A 1 100 ? -4.878 5.321 14.940 1.00 83.88 100 HIS A CA 1
ATOM 797 C C . HIS A 1 100 ? -4.513 6.660 15.575 1.00 83.88 100 HIS A C 1
ATOM 799 O O . HIS A 1 100 ? -3.751 7.449 15.027 1.00 83.88 100 HIS A O 1
ATOM 805 N N . SER A 1 101 ? -5.090 6.917 16.742 1.00 74.88 101 SER A N 1
ATOM 806 C CA . SER A 1 101 ? -4.703 8.038 17.587 1.00 74.88 101 SER A CA 1
ATOM 807 C C . SER A 1 101 ? -3.452 7.625 18.352 1.00 74.88 101 SER A C 1
ATOM 809 O O . SER A 1 101 ? -3.542 6.752 19.217 1.00 74.88 101 SER A O 1
ATOM 811 N N . GLU A 1 102 ? -2.308 8.225 18.036 1.00 76.06 102 GLU A N 1
ATOM 812 C CA . GLU A 1 102 ? -1.100 8.016 18.830 1.00 76.06 102 GLU A CA 1
ATOM 813 C C . GLU A 1 102 ? -1.291 8.631 20.228 1.00 76.06 102 GLU A C 1
ATOM 815 O O . GLU A 1 102 ? -1.756 9.774 20.332 1.00 76.06 102 GLU A O 1
ATOM 820 N N . PRO A 1 103 ? -0.983 7.890 21.308 1.00 77.25 103 PRO A N 1
ATOM 821 C CA . PRO A 1 103 ? -1.014 8.440 22.656 1.00 77.25 103 PRO A CA 1
ATOM 822 C C . PRO A 1 103 ? 0.014 9.569 22.786 1.00 77.25 103 PRO A C 1
ATOM 824 O O . PRO A 1 103 ? 1.128 9.477 22.267 1.00 77.25 103 PRO A O 1
ATOM 827 N N . LYS A 1 104 ? -0.360 10.650 23.477 1.00 80.00 104 LYS A N 1
ATOM 828 C CA . LYS A 1 104 ? 0.479 11.857 23.586 1.00 80.00 104 LYS A CA 1
ATOM 829 C C . LYS A 1 104 ? 1.618 11.702 24.587 1.00 80.00 104 LYS A C 1
ATOM 831 O O . LYS A 1 104 ? 2.612 12.421 24.498 1.00 80.00 104 LYS A O 1
ATOM 836 N N . ASP A 1 105 ? 1.461 10.791 25.541 1.00 87.69 105 ASP A N 1
ATOM 837 C CA . ASP A 1 105 ? 2.445 10.492 26.570 1.00 87.69 105 ASP A CA 1
ATOM 838 C C . ASP A 1 105 ? 2.426 9.008 26.976 1.00 87.69 105 ASP A C 1
ATOM 840 O O . ASP A 1 105 ? 1.616 8.199 26.510 1.00 87.69 105 ASP A O 1
ATOM 844 N N . SER A 1 106 ? 3.364 8.640 27.849 1.00 84.56 106 SER A N 1
ATOM 845 C CA . SER A 1 106 ? 3.526 7.269 28.330 1.00 84.56 106 SER A CA 1
ATOM 846 C C . SER A 1 106 ? 2.389 6.794 29.240 1.00 84.56 106 SER A C 1
ATOM 848 O O . SER A 1 106 ? 2.159 5.588 29.327 1.00 84.56 106 SER A O 1
ATOM 850 N N . VAL A 1 107 ? 1.673 7.703 29.910 1.00 88.69 107 VAL A N 1
ATOM 851 C CA . VAL A 1 107 ? 0.561 7.354 30.805 1.00 88.69 107 VAL A CA 1
ATOM 852 C C . VAL A 1 107 ? -0.665 6.991 29.978 1.00 88.69 107 VAL A C 1
ATOM 854 O O . VAL A 1 107 ? -1.281 5.957 30.218 1.00 88.69 107 VAL A O 1
ATOM 857 N N . GLU A 1 108 ? -0.986 7.787 28.962 1.00 84.31 108 GLU A N 1
ATOM 858 C CA . GLU A 1 108 ? -2.068 7.509 28.022 1.00 84.31 108 GLU A CA 1
ATOM 859 C C . GLU A 1 108 ? -1.808 6.209 27.250 1.00 84.31 108 GLU A C 1
ATOM 861 O O . GLU A 1 108 ? -2.713 5.387 27.109 1.00 84.31 108 GLU A O 1
ATOM 866 N N . ALA A 1 109 ? -0.559 5.969 26.835 1.00 84.88 109 ALA A N 1
ATOM 867 C CA . ALA A 1 109 ? -0.164 4.709 26.210 1.00 84.88 109 ALA A CA 1
ATOM 868 C C . ALA A 1 109 ? -0.398 3.504 27.141 1.00 84.88 109 ALA A C 1
ATOM 870 O O . ALA A 1 109 ? -0.944 2.484 26.715 1.00 84.88 109 ALA A O 1
ATOM 871 N N . LEU A 1 110 ? -0.032 3.626 28.424 1.00 86.69 110 LEU A N 1
ATOM 872 C CA . LEU A 1 110 ? -0.256 2.574 29.416 1.00 86.69 110 LEU A CA 1
ATOM 873 C C . LEU A 1 110 ? -1.751 2.331 29.665 1.00 86.69 110 LEU A C 1
ATOM 875 O O . LEU A 1 110 ? -2.178 1.178 29.715 1.00 86.69 110 LEU A O 1
ATOM 879 N N . LEU A 1 111 ? -2.553 3.392 29.786 1.00 88.50 111 LEU A N 1
ATOM 880 C CA . LEU A 1 111 ? -4.003 3.285 29.972 1.00 88.50 111 LEU A CA 1
ATOM 881 C C . LEU A 1 111 ? -4.676 2.601 28.778 1.00 88.50 111 LEU A C 1
ATOM 883 O O . LEU A 1 111 ? -5.477 1.689 28.974 1.00 88.50 111 LEU A O 1
ATOM 887 N N . GLN A 1 112 ? -4.312 2.985 27.551 1.00 87.12 112 GLN A N 1
ATOM 888 C CA . GLN A 1 112 ? -4.806 2.331 26.337 1.00 87.12 112 GLN A CA 1
ATOM 889 C C . GLN A 1 112 ? -4.423 0.848 26.317 1.00 87.12 112 GLN A C 1
ATOM 891 O O . GLN A 1 112 ? -5.272 -0.003 26.056 1.00 87.12 112 GLN A O 1
ATOM 896 N N . TYR A 1 113 ? -3.175 0.518 26.655 1.00 88.31 113 TYR A N 1
ATOM 897 C CA . TYR A 1 113 ? -2.719 -0.868 26.731 1.00 88.31 113 TYR A CA 1
ATOM 898 C C . TYR A 1 113 ? -3.510 -1.696 27.756 1.00 88.31 113 TYR A C 1
ATOM 900 O O . TYR A 1 113 ? -3.949 -2.808 27.445 1.00 88.31 113 TYR A O 1
ATOM 908 N N . MET A 1 114 ? -3.728 -1.158 28.961 1.00 89.69 114 MET A N 1
ATOM 909 C CA . MET A 1 114 ? -4.512 -1.822 30.009 1.00 89.69 114 MET A CA 1
ATOM 910 C C . MET A 1 114 ? -5.963 -2.033 29.573 1.00 89.69 114 MET A C 1
ATOM 912 O O . MET A 1 114 ? -6.470 -3.150 29.658 1.00 89.69 114 MET A O 1
ATOM 916 N N . GLN A 1 115 ? -6.600 -1.002 29.016 1.00 91.00 115 GLN A N 1
ATOM 917 C CA . GLN A 1 115 ? -7.966 -1.093 28.503 1.00 91.00 115 GLN A CA 1
ATOM 918 C C . GLN A 1 115 ? -8.090 -2.168 27.416 1.00 91.00 115 GLN A C 1
ATOM 920 O O . GLN A 1 115 ? -9.020 -2.975 27.421 1.00 91.00 115 GLN A O 1
ATOM 925 N N . GLN A 1 116 ? -7.138 -2.225 26.484 1.00 90.50 116 GLN A N 1
ATOM 926 C CA . GLN A 1 116 ? -7.135 -3.266 25.465 1.00 90.50 116 GLN A CA 1
ATOM 927 C C . GLN A 1 116 ? -6.949 -4.670 26.059 1.00 90.50 116 GLN A C 1
ATOM 929 O O . GLN A 1 116 ? -7.551 -5.621 25.558 1.00 90.50 116 GLN A O 1
ATOM 934 N N . GLN A 1 117 ? -6.125 -4.835 27.102 1.00 90.50 117 GLN A N 1
ATOM 935 C CA . GLN A 1 117 ? -5.995 -6.124 27.787 1.00 90.50 117 GLN A CA 1
ATOM 936 C C . GLN A 1 117 ? -7.315 -6.571 28.417 1.00 90.50 117 GLN A C 1
ATOM 938 O O . GLN A 1 117 ? -7.693 -7.730 28.248 1.00 90.50 117 GLN A O 1
ATOM 943 N N . GLU A 1 118 ? -8.029 -5.665 29.082 1.00 91.69 118 GLU A N 1
ATOM 944 C CA . GLU A 1 118 ? -9.341 -5.955 29.668 1.00 91.69 118 GLU A CA 1
ATOM 945 C C . GLU A 1 118 ? -10.357 -6.362 28.598 1.00 91.69 118 GLU A C 1
ATOM 947 O O . GLU A 1 118 ? -11.064 -7.358 28.757 1.00 91.69 118 GLU A O 1
ATOM 952 N N . ILE A 1 119 ? -10.373 -5.661 27.461 1.00 92.88 119 ILE A N 1
ATOM 953 C CA . ILE A 1 119 ? -11.233 -6.009 26.324 1.00 92.88 119 ILE A CA 1
ATOM 954 C C . ILE A 1 119 ? -10.883 -7.395 25.786 1.00 92.88 119 ILE A C 1
ATOM 956 O O . ILE A 1 119 ? -11.778 -8.211 25.579 1.00 92.88 119 ILE A O 1
ATOM 960 N N . ARG A 1 120 ? -9.595 -7.699 25.585 1.00 92.25 120 ARG A N 1
ATOM 961 C CA . ARG A 1 120 ? -9.160 -9.027 25.123 1.00 92.25 120 ARG A CA 1
ATOM 962 C C . ARG A 1 120 ? -9.580 -10.128 26.094 1.00 92.25 120 ARG A C 1
ATOM 964 O O . ARG A 1 120 ? -10.069 -11.163 25.644 1.00 92.25 120 ARG A O 1
ATOM 971 N N . ALA A 1 121 ? -9.420 -9.909 27.399 1.00 90.44 121 ALA A N 1
ATOM 972 C CA . ALA A 1 121 ? -9.847 -10.854 28.426 1.00 90.44 121 ALA A CA 1
ATOM 973 C C . ALA A 1 121 ? -11.367 -11.076 28.380 1.00 90.44 121 ALA A C 1
ATOM 975 O O . ALA A 1 121 ? -11.809 -12.218 28.306 1.00 90.44 121 ALA A O 1
ATOM 976 N N . GLY A 1 122 ? -12.156 -9.999 28.315 1.00 90.56 122 GLY A N 1
ATOM 977 C CA . GLY A 1 122 ? -13.613 -10.080 28.205 1.00 90.56 122 GLY A CA 1
ATOM 978 C C . GLY A 1 122 ? -14.086 -10.767 26.922 1.00 90.56 122 GLY A C 1
ATOM 979 O O . GLY A 1 122 ? -15.005 -11.581 26.958 1.00 90.56 122 GLY A O 1
ATOM 980 N N . LEU A 1 123 ? -13.435 -10.499 25.785 1.00 91.50 123 LEU A N 1
ATOM 981 C CA . LEU A 1 123 ? -13.740 -11.170 24.522 1.00 91.50 123 LEU A CA 1
ATOM 982 C C . LEU A 1 123 ? -13.411 -12.661 24.579 1.00 91.50 123 LEU A C 1
ATOM 984 O O . LEU A 1 123 ? -14.162 -13.453 24.021 1.00 91.50 123 LEU A O 1
ATOM 988 N N . LYS A 1 124 ? -12.315 -13.066 25.231 1.00 91.25 124 LYS A N 1
ATOM 989 C CA . LYS A 1 124 ? -11.866 -14.467 25.266 1.00 91.25 124 LYS A CA 1
ATOM 990 C C . LYS A 1 124 ? -12.907 -15.416 25.870 1.00 91.25 124 LYS A C 1
ATOM 992 O O . LYS A 1 124 ? -13.028 -16.539 25.388 1.00 91.25 124 LYS A O 1
ATOM 997 N N . GLU A 1 125 ? -13.674 -14.941 26.848 1.00 91.69 125 GLU A N 1
ATOM 998 C CA . GLU A 1 125 ? -14.746 -15.693 27.519 1.00 91.69 125 GLU A CA 1
ATOM 999 C C . GLU A 1 125 ? -16.001 -15.884 26.644 1.00 91.69 125 GLU A C 1
ATOM 1001 O O . GLU A 1 125 ? -16.887 -16.674 26.972 1.00 91.69 125 GLU A O 1
ATOM 1006 N N . LEU A 1 126 ? -16.103 -15.169 25.518 1.00 91.56 126 LEU A N 1
ATOM 1007 C CA . LEU A 1 126 ? -17.267 -15.215 24.640 1.00 91.56 126 LEU A CA 1
ATOM 1008 C C . LEU A 1 126 ? -17.100 -16.231 23.497 1.00 91.56 126 LEU A C 1
ATOM 1010 O O . LEU A 1 126 ? -16.000 -16.409 22.959 1.00 91.56 126 LEU A O 1
ATOM 1014 N N . PRO A 1 127 ? -18.208 -16.840 23.027 1.00 92.69 127 PRO A N 1
ATOM 1015 C CA . PRO A 1 127 ? -18.206 -17.634 21.804 1.00 92.69 127 PRO A CA 1
ATOM 1016 C C . PRO A 1 127 ? -17.748 -16.813 20.595 1.00 92.69 127 PRO A C 1
ATOM 1018 O O . PRO A 1 127 ? -18.107 -15.643 20.461 1.00 92.69 127 PRO A O 1
ATOM 1021 N N . SER A 1 128 ? -17.037 -17.448 19.659 1.00 89.81 128 SER A N 1
ATOM 1022 C CA . SER A 1 128 ? -16.453 -16.777 18.483 1.00 89.81 128 SER A CA 1
ATOM 1023 C C . SER A 1 128 ? -17.455 -15.919 17.697 1.00 89.81 128 SER A C 1
ATOM 1025 O O . SER A 1 128 ? -17.170 -14.764 17.387 1.00 89.81 128 SER A O 1
ATOM 1027 N N . ALA A 1 129 ? -18.674 -16.426 17.477 1.00 92.31 129 ALA A N 1
ATOM 1028 C CA . ALA A 1 129 ? -19.736 -15.680 16.799 1.00 92.31 129 ALA A CA 1
ATOM 1029 C C . ALA A 1 129 ? -20.067 -14.344 17.492 1.00 92.31 129 ALA A C 1
ATOM 1031 O O . ALA A 1 129 ? -20.215 -13.325 16.823 1.00 92.31 129 ALA A O 1
ATOM 1032 N N . LYS A 1 130 ? -20.109 -14.327 18.832 1.00 93.88 130 LYS A N 1
ATOM 1033 C CA . LYS A 1 130 ? -20.375 -13.114 19.616 1.00 93.88 130 LYS A CA 1
ATOM 1034 C C . LYS A 1 130 ? -19.206 -12.133 19.578 1.00 93.88 130 LYS A C 1
ATOM 1036 O O . LYS A 1 130 ? -19.434 -10.930 19.527 1.00 93.88 130 LYS A O 1
ATOM 1041 N N . ARG A 1 131 ? -17.963 -12.625 19.542 1.00 92.94 131 ARG A N 1
ATOM 1042 C CA . ARG A 1 131 ? -16.764 -11.775 19.387 1.00 92.94 131 ARG A CA 1
ATOM 1043 C C . ARG A 1 131 ? -16.782 -11.033 18.051 1.00 92.94 131 ARG A C 1
ATOM 1045 O O . ARG A 1 131 ? -16.522 -9.835 18.010 1.00 92.94 131 ARG A O 1
ATOM 1052 N N . ILE A 1 132 ? -17.139 -11.743 16.978 1.00 92.94 132 ILE A N 1
ATOM 1053 C CA . ILE A 1 132 ? -17.266 -11.183 15.626 1.00 92.94 132 ILE A CA 1
ATOM 1054 C C . ILE A 1 132 ? -18.391 -10.142 15.564 1.00 92.94 132 ILE A C 1
ATOM 1056 O O . ILE A 1 132 ? -18.179 -9.058 15.031 1.00 92.94 132 ILE A O 1
ATOM 1060 N N . GLU A 1 133 ? -19.562 -10.449 16.128 1.00 93.69 133 GLU A N 1
ATOM 1061 C CA . GLU A 1 133 ? -20.707 -9.526 16.204 1.00 93.69 133 GLU A CA 1
ATOM 1062 C C . GLU A 1 133 ? -20.323 -8.215 16.903 1.00 93.69 133 GLU A C 1
ATOM 1064 O O .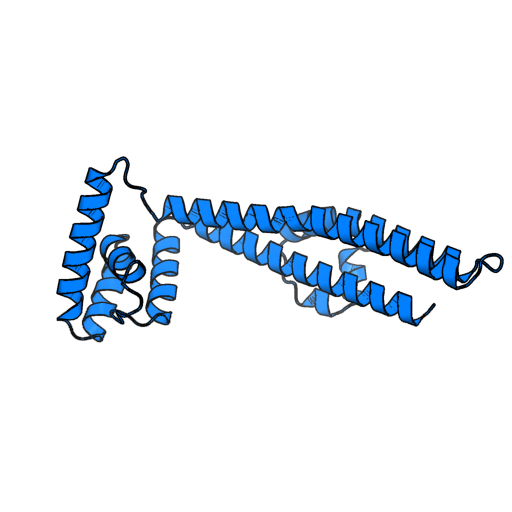 GLU A 1 133 ? -20.470 -7.138 16.331 1.00 93.69 133 GLU A O 1
ATOM 1069 N N . ILE A 1 134 ? -19.716 -8.309 18.090 1.00 93.56 134 ILE A N 1
ATOM 1070 C CA . ILE A 1 134 ? -19.271 -7.150 18.874 1.00 93.56 134 ILE A CA 1
ATOM 1071 C C . ILE A 1 134 ? -18.256 -6.292 18.098 1.00 93.56 134 ILE A C 1
ATOM 1073 O O . ILE A 1 134 ? -18.345 -5.061 18.116 1.00 93.56 134 ILE A O 1
ATOM 1077 N N . LEU A 1 135 ? -17.303 -6.923 17.403 1.00 94.06 135 LEU A N 1
ATOM 1078 C CA . LEU A 1 135 ? -16.322 -6.227 16.567 1.00 94.06 135 LEU A CA 1
ATOM 1079 C C . LEU A 1 135 ? -16.992 -5.491 15.398 1.00 94.06 135 LEU A C 1
ATOM 1081 O O . LEU A 1 135 ? -16.690 -4.324 15.143 1.00 94.06 135 LEU A O 1
ATOM 1085 N N . LEU A 1 136 ? -17.903 -6.158 14.687 1.00 92.56 136 LEU A N 1
ATOM 1086 C CA . LEU A 1 136 ? -18.629 -5.560 13.568 1.00 92.56 136 LEU A CA 1
ATOM 1087 C C . LEU A 1 136 ? -19.458 -4.359 14.032 1.00 92.56 136 LEU A C 1
ATOM 1089 O O . LEU A 1 136 ? -19.397 -3.304 13.401 1.00 92.56 136 LEU A O 1
ATOM 1093 N N . ASP A 1 137 ? -20.155 -4.480 15.161 1.00 94.12 137 ASP A N 1
ATOM 1094 C CA . ASP A 1 137 ? -20.968 -3.408 15.738 1.00 94.12 137 ASP A CA 1
ATOM 1095 C C . ASP A 1 137 ? -20.126 -2.212 16.206 1.00 94.12 137 ASP A C 1
ATOM 1097 O O . ASP A 1 137 ? -20.554 -1.058 16.093 1.00 94.12 137 ASP A O 1
ATOM 1101 N N . SER A 1 138 ? -18.924 -2.441 16.751 1.00 92.69 138 SER A N 1
ATOM 1102 C CA . SER A 1 138 ? -18.016 -1.344 17.127 1.00 92.69 138 SER A CA 1
ATOM 1103 C C . SER A 1 138 ? -17.559 -0.579 15.885 1.00 92.69 138 SER A C 1
ATOM 1105 O O . SER A 1 138 ? -17.683 0.646 15.815 1.00 92.69 138 SER A O 1
ATOM 1107 N N . VAL A 1 139 ? -17.128 -1.304 14.852 1.00 92.31 139 VAL A N 1
ATOM 1108 C CA . VAL A 1 139 ? -16.657 -0.725 13.593 1.00 92.31 139 VAL A CA 1
ATOM 1109 C C . VAL A 1 139 ? -17.775 0.023 12.872 1.00 92.31 139 VAL A C 1
ATOM 1111 O O . VAL A 1 139 ? -17.566 1.145 12.407 1.00 92.31 139 VAL A O 1
ATOM 1114 N N . GLN A 1 140 ? -18.985 -0.538 12.842 1.00 89.94 140 GLN A N 1
ATOM 1115 C CA . GLN A 1 140 ? -20.159 0.131 12.287 1.00 89.94 140 GLN A CA 1
ATOM 1116 C C . GLN A 1 140 ? -20.512 1.410 13.031 1.00 89.94 140 GLN A C 1
ATOM 1118 O O . GLN A 1 140 ? -21.050 2.322 12.410 1.00 89.94 140 GLN A O 1
ATOM 1123 N N . ARG A 1 141 ? -20.196 1.525 14.325 1.00 90.00 141 ARG A N 1
ATOM 1124 C CA . ARG A 1 141 ? -20.344 2.765 15.101 1.00 90.00 141 ARG A CA 1
ATOM 1125 C C . ARG A 1 141 ? -19.180 3.734 14.910 1.00 90.00 141 ARG A C 1
ATOM 1127 O O . ARG A 1 141 ? -19.386 4.931 15.072 1.00 90.00 141 ARG A O 1
ATOM 1134 N N . GLY A 1 142 ? -18.054 3.289 14.358 1.00 85.94 142 GLY A N 1
ATOM 1135 C CA . GLY A 1 142 ? -16.839 4.098 14.222 1.00 85.94 142 GLY A CA 1
ATOM 1136 C C . GLY A 1 142 ? -16.002 4.096 15.500 1.00 85.94 142 GLY A C 1
ATOM 1137 O O . GLY A 1 142 ? -15.208 5.004 15.708 1.00 85.94 142 GLY A O 1
ATOM 1138 N N . ASP A 1 143 ? -16.188 3.085 16.347 1.00 89.31 143 ASP A N 1
ATOM 1139 C CA . ASP A 1 143 ? -15.406 2.858 17.553 1.00 89.31 143 ASP A CA 1
ATOM 1140 C C . ASP A 1 143 ? -14.287 1.843 17.268 1.00 89.31 143 ASP A C 1
ATOM 1142 O O . ASP A 1 143 ? -14.539 0.658 17.010 1.00 89.31 143 ASP A O 1
ATOM 1146 N N . SER A 1 144 ? -13.039 2.319 17.317 1.00 89.25 144 SER A N 1
ATOM 1147 C CA . SER A 1 144 ? -11.841 1.507 17.090 1.00 89.25 144 SER A CA 1
ATOM 1148 C C . SER A 1 144 ? -11.401 0.680 18.292 1.00 89.25 144 SER A C 1
ATOM 1150 O O . SER A 1 144 ? -10.464 -0.097 18.151 1.00 89.25 144 SER A O 1
ATOM 1152 N N . THR A 1 145 ? -11.999 0.846 19.472 1.00 89.75 145 THR A N 1
ATOM 1153 C CA . THR A 1 145 ? -11.458 0.284 20.721 1.00 89.75 145 THR A CA 1
ATOM 1154 C C . THR A 1 145 ? -11.341 -1.242 20.651 1.00 89.75 145 THR A C 1
ATOM 1156 O O . THR A 1 145 ? -10.292 -1.809 20.957 1.00 89.75 145 THR A O 1
ATOM 1159 N N . ILE A 1 146 ? -12.389 -1.907 20.159 1.00 91.25 146 ILE A N 1
ATOM 1160 C CA . ILE A 1 146 ? -12.427 -3.369 20.008 1.00 91.25 146 ILE A CA 1
ATOM 1161 C C . ILE A 1 146 ? -11.532 -3.820 18.852 1.00 91.25 146 ILE A C 1
ATOM 1163 O O . ILE A 1 146 ? -10.765 -4.767 19.006 1.00 91.25 146 ILE A O 1
ATOM 1167 N N . LEU A 1 147 ? -11.573 -3.108 17.721 1.00 91.06 147 LEU A N 1
ATOM 1168 C CA . LEU A 1 147 ? -10.719 -3.393 16.569 1.00 91.06 147 LEU A CA 1
ATOM 1169 C C . LEU A 1 147 ? -9.230 -3.354 16.949 1.00 91.06 147 LEU A C 1
ATOM 1171 O O . LEU A 1 147 ? -8.516 -4.308 16.660 1.00 91.06 147 LEU A O 1
ATOM 1175 N N . ARG A 1 148 ? -8.781 -2.315 17.663 1.00 88.19 148 ARG A N 1
ATOM 1176 C CA . ARG A 1 148 ? -7.389 -2.180 18.127 1.00 88.19 148 ARG A CA 1
ATOM 1177 C C . ARG A 1 148 ? -7.006 -3.272 19.112 1.00 88.19 148 ARG A C 1
ATOM 1179 O O . ARG A 1 148 ? -5.969 -3.905 18.946 1.00 88.19 148 ARG A O 1
ATOM 1186 N N . ALA A 1 149 ? -7.866 -3.543 20.096 1.00 89.00 149 ALA A N 1
ATOM 1187 C CA . ALA A 1 149 ? -7.609 -4.585 21.083 1.00 89.00 149 ALA A CA 1
ATOM 1188 C C . ALA A 1 149 ? -7.369 -5.954 20.425 1.00 89.00 149 ALA A C 1
ATOM 1190 O O . ALA A 1 149 ? -6.507 -6.704 20.886 1.00 89.00 149 ALA A O 1
ATOM 1191 N N . VAL A 1 150 ? -8.095 -6.259 19.343 1.00 89.94 150 VAL A N 1
ATOM 1192 C CA . VAL A 1 150 ? -7.925 -7.507 18.591 1.00 89.94 150 VAL A CA 1
ATOM 1193 C C . VAL A 1 150 ? -6.747 -7.446 17.608 1.00 89.94 150 VAL A C 1
ATOM 1195 O O . VAL A 1 150 ? -6.040 -8.437 17.478 1.00 89.94 150 VAL A O 1
ATOM 1198 N N . GLN A 1 151 ? -6.481 -6.314 16.949 1.00 88.00 151 GLN A N 1
ATOM 1199 C CA . GLN A 1 151 ? -5.328 -6.160 16.044 1.00 88.00 151 GLN A CA 1
ATOM 1200 C C . GLN A 1 151 ? -3.981 -6.270 16.770 1.00 88.00 151 GLN A C 1
ATOM 1202 O O . GLN A 1 151 ? -3.043 -6.856 16.241 1.00 88.00 151 GLN A O 1
ATOM 1207 N N . GLU A 1 152 ? -3.896 -5.749 17.993 1.00 83.00 152 GLU A N 1
ATOM 1208 C CA . GLU A 1 152 ? -2.699 -5.799 18.844 1.00 83.00 152 GLU A CA 1
ATOM 1209 C C . GLU A 1 152 ? -2.663 -7.055 19.732 1.00 83.00 152 GLU A C 1
ATOM 1211 O O . GLU A 1 152 ? -1.943 -7.111 20.733 1.00 83.00 152 GLU A O 1
ATOM 1216 N N . GLN A 1 153 ? -3.469 -8.076 19.416 1.00 78.38 153 GLN A N 1
ATOM 1217 C CA . GLN A 1 153 ? -3.439 -9.322 20.171 1.00 78.38 153 GLN A CA 1
ATOM 1218 C C . GLN A 1 153 ? -2.071 -10.017 20.035 1.00 78.38 153 GLN A C 1
ATOM 1220 O O . GLN A 1 153 ? -1.431 -9.938 18.983 1.00 78.38 153 GLN A O 1
ATOM 1225 N N . PRO A 1 154 ? -1.613 -10.742 21.072 1.00 74.00 154 PRO A N 1
ATOM 1226 C CA . PRO A 1 154 ? -0.427 -11.578 20.952 1.00 74.00 154 PRO A CA 1
ATOM 1227 C C . PRO A 1 154 ? -0.593 -12.574 19.801 1.00 74.00 154 PRO A C 1
ATOM 1229 O O . PRO A 1 154 ? -1.683 -13.106 19.608 1.00 74.00 154 PRO A O 1
ATOM 1232 N N . LEU A 1 155 ? 0.499 -12.909 19.109 1.00 63.84 155 LEU A N 1
ATOM 1233 C CA . LEU A 1 155 ? 0.525 -13.905 18.020 1.00 63.84 155 LEU A CA 1
ATOM 1234 C C . LEU A 1 155 ? -0.083 -15.274 18.395 1.00 63.84 155 LEU A C 1
ATOM 1236 O O . LEU A 1 155 ? -0.410 -16.062 17.519 1.00 63.84 155 LEU A O 1
ATOM 1240 N N . THR A 1 156 ? -0.215 -15.571 19.688 1.00 57.38 156 THR A N 1
ATOM 1241 C CA . THR A 1 156 ? -0.783 -16.811 20.238 1.00 57.38 156 THR A CA 1
ATOM 1242 C C . THR A 1 156 ? -2.298 -16.761 20.467 1.00 57.38 156 THR A C 1
ATOM 1244 O O . THR A 1 156 ? -2.872 -17.720 20.981 1.00 57.38 156 THR A O 1
ATOM 1247 N N . SER A 1 157 ? -2.949 -15.645 20.143 1.00 65.50 157 SER A N 1
ATOM 1248 C CA . SER A 1 157 ? -4.363 -15.392 20.402 1.00 65.50 157 SER A CA 1
ATOM 1249 C C . SER A 1 157 ? -5.157 -15.374 19.094 1.00 65.50 157 SER A C 1
ATOM 1251 O O . SER A 1 157 ? -4.902 -14.533 18.244 1.00 65.50 157 SER A O 1
ATOM 1253 N N . ASP A 1 158 ? -6.160 -16.250 18.973 1.00 72.62 158 ASP A N 1
ATOM 1254 C CA . ASP A 1 158 ? -7.148 -16.263 17.879 1.00 72.62 158 ASP A CA 1
ATOM 1255 C C . ASP A 1 158 ? -8.514 -15.773 18.395 1.00 72.62 158 ASP A C 1
ATOM 1257 O O . ASP A 1 158 ? -9.498 -16.521 18.483 1.00 72.62 158 ASP A O 1
ATOM 1261 N N . LEU A 1 159 ? -8.599 -14.500 18.807 1.00 83.88 159 LEU A N 1
ATOM 1262 C CA . LEU A 1 159 ? -9.885 -13.927 19.232 1.00 83.88 159 LEU A CA 1
ATOM 1263 C C . LEU A 1 159 ? -10.855 -13.836 18.053 1.00 83.88 159 LEU A C 1
ATOM 1265 O O . LEU A 1 159 ? -12.040 -14.152 18.187 1.00 83.88 159 LEU A O 1
ATOM 1269 N N . VAL A 1 160 ? -10.350 -13.434 16.891 1.00 86.06 160 VAL A N 1
ATOM 1270 C CA . VAL A 1 160 ? -11.127 -13.278 15.664 1.00 86.06 160 VAL A CA 1
ATOM 1271 C C . VAL A 1 160 ? -10.294 -13.789 14.484 1.00 86.06 160 VAL A C 1
ATOM 1273 O O . VAL A 1 160 ? -9.094 -13.516 14.450 1.00 86.06 160 VAL A O 1
ATOM 1276 N N . PRO A 1 161 ? -10.902 -14.505 13.521 1.00 87.62 161 PRO A N 1
ATOM 1277 C CA . PRO A 1 161 ? -10.227 -14.898 12.286 1.00 87.62 161 PRO A CA 1
ATOM 1278 C C . PRO A 1 161 ? -9.628 -13.703 11.524 1.00 87.62 161 PRO A C 1
ATOM 1280 O O . PRO A 1 161 ? -10.228 -12.626 11.467 1.00 87.62 161 PRO A O 1
ATOM 1283 N N . GLY A 1 162 ? -8.457 -13.896 10.909 1.00 85.00 162 GLY A N 1
ATOM 1284 C CA . GLY A 1 162 ? -7.730 -12.830 10.206 1.00 85.00 162 GLY A CA 1
ATOM 1285 C C . GLY A 1 162 ? -8.509 -12.197 9.048 1.00 85.00 162 GLY A C 1
ATOM 1286 O O . GLY A 1 162 ? -8.500 -10.981 8.888 1.00 85.00 162 GLY A O 1
ATOM 1287 N N . ASP A 1 163 ? -9.281 -12.989 8.304 1.00 87.06 163 ASP A N 1
ATOM 1288 C CA . ASP A 1 163 ? -10.124 -12.502 7.206 1.00 87.06 163 ASP A CA 1
ATOM 1289 C C . ASP A 1 163 ? -11.226 -11.546 7.695 1.00 87.06 163 ASP A C 1
ATOM 1291 O O . ASP A 1 163 ? -11.548 -10.550 7.040 1.00 87.06 163 ASP A O 1
ATOM 1295 N N . VAL A 1 164 ? -11.785 -11.808 8.878 1.00 89.88 164 VAL A N 1
ATOM 1296 C CA . VAL A 1 164 ? -12.757 -10.917 9.518 1.00 89.88 164 VAL A CA 1
ATOM 1297 C C . VAL A 1 164 ? -12.071 -9.632 9.985 1.00 89.88 164 VAL A C 1
ATOM 1299 O O . VAL A 1 164 ? -12.644 -8.550 9.827 1.00 89.88 164 VAL A O 1
ATOM 1302 N N . LEU A 1 165 ? -10.845 -9.714 10.508 1.00 89.31 165 LEU A N 1
ATOM 1303 C CA . LEU A 1 165 ? -10.065 -8.542 10.922 1.00 89.31 165 LEU A CA 1
ATOM 1304 C C . LEU A 1 165 ? -9.710 -7.624 9.751 1.00 89.31 165 LEU A C 1
ATOM 1306 O O . LEU A 1 165 ? -9.901 -6.412 9.843 1.00 89.31 165 LEU A O 1
ATOM 1310 N N . ASP A 1 166 ? -9.297 -8.183 8.618 1.00 88.88 166 ASP A N 1
ATOM 1311 C CA . ASP A 1 166 ? -8.974 -7.398 7.424 1.00 88.88 166 ASP A CA 1
ATOM 1312 C C . ASP A 1 166 ? -10.212 -6.671 6.873 1.00 88.88 166 ASP A C 1
ATOM 1314 O O . ASP A 1 166 ? -10.175 -5.477 6.536 1.00 88.88 166 ASP A O 1
ATOM 1318 N N . ARG A 1 167 ? -11.358 -7.367 6.833 1.00 88.50 167 ARG A N 1
ATOM 1319 C CA . ARG A 1 167 ? -12.633 -6.788 6.373 1.00 88.50 167 ARG A CA 1
ATOM 1320 C C . ARG A 1 167 ? -13.144 -5.708 7.322 1.00 88.50 167 ARG A C 1
ATOM 1322 O O . ARG A 1 167 ? -13.618 -4.665 6.863 1.00 88.50 167 ARG A O 1
ATOM 1329 N N . THR A 1 168 ? -13.054 -5.932 8.630 1.00 90.50 168 THR A N 1
ATOM 1330 C CA . THR A 1 168 ? -13.489 -4.965 9.651 1.00 90.50 168 THR A CA 1
ATOM 1331 C C . THR A 1 168 ? -12.574 -3.746 9.688 1.00 90.50 168 THR A C 1
ATOM 1333 O O . THR A 1 168 ? -13.080 -2.626 9.705 1.00 90.50 168 THR A O 1
ATOM 1336 N N . SER A 1 169 ? -11.257 -3.924 9.565 1.00 90.88 169 SER A N 1
ATOM 1337 C CA . SER A 1 169 ? -10.303 -2.818 9.431 1.00 90.88 169 SER A CA 1
ATOM 1338 C C . SER A 1 169 ? -10.610 -1.948 8.210 1.00 90.88 169 SER A C 1
ATOM 1340 O O . SER A 1 169 ? -10.763 -0.733 8.335 1.00 90.88 169 SER A O 1
ATOM 1342 N N . THR A 1 170 ? -10.837 -2.570 7.049 1.00 89.44 170 THR A N 1
ATOM 1343 C CA . THR A 1 170 ? -11.225 -1.851 5.823 1.00 89.44 170 THR A CA 1
ATOM 1344 C C . THR A 1 170 ? -12.551 -1.104 5.996 1.00 89.44 170 THR A C 1
ATOM 1346 O O . THR A 1 170 ? -12.685 0.048 5.578 1.00 89.44 170 THR A O 1
ATOM 1349 N N . THR A 1 171 ? -13.538 -1.737 6.637 1.00 90.62 171 THR A N 1
ATOM 1350 C CA . THR A 1 171 ? -14.854 -1.132 6.904 1.00 90.62 171 THR A CA 1
ATOM 1351 C C . THR A 1 171 ? -14.731 0.078 7.829 1.00 90.62 171 THR A C 1
ATOM 1353 O O . THR A 1 171 ? -15.339 1.116 7.566 1.00 90.62 171 THR A O 1
ATOM 1356 N N . TYR A 1 172 ? -13.903 -0.025 8.869 1.00 92.88 172 TYR A N 1
ATOM 1357 C CA . TYR A 1 172 ? -13.613 1.072 9.783 1.00 92.88 172 TYR A CA 1
ATOM 1358 C C . TYR A 1 172 ? -12.951 2.239 9.052 1.00 92.88 172 TYR A C 1
ATOM 1360 O O . TYR A 1 172 ? -13.477 3.351 9.082 1.00 92.88 172 TYR A O 1
ATOM 1368 N N . SER A 1 173 ? -11.864 1.983 8.315 1.00 92.00 173 SER A N 1
ATOM 1369 C CA . SER A 1 173 ? -11.175 2.994 7.506 1.00 92.00 173 SER A CA 1
ATOM 1370 C C . SER A 1 173 ? -12.120 3.696 6.533 1.00 92.00 173 SER A C 1
ATOM 1372 O O . SER A 1 173 ? -12.089 4.918 6.425 1.00 92.00 173 SER A O 1
ATOM 1374 N N . LYS A 1 174 ? -13.014 2.948 5.875 1.00 91.75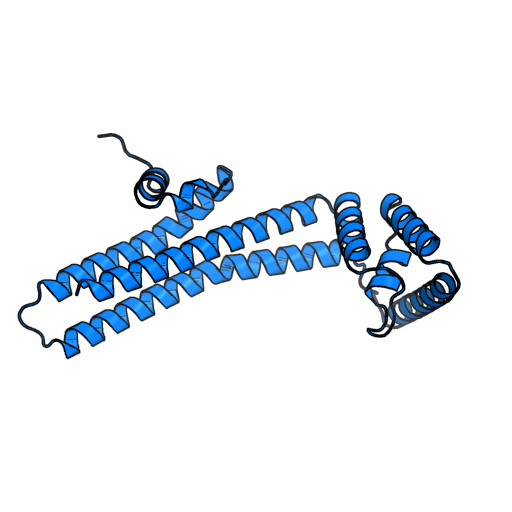 174 LYS A N 1
ATOM 1375 C CA . LYS A 1 174 ? -14.021 3.516 4.969 1.00 91.75 174 LYS A CA 1
ATOM 1376 C C . LYS A 1 174 ? -15.000 4.438 5.696 1.00 91.75 174 LYS A C 1
ATOM 1378 O O . LYS A 1 174 ? -15.470 5.404 5.102 1.00 91.75 174 LYS A O 1
ATOM 1383 N N . LYS A 1 175 ? -15.316 4.149 6.960 1.00 90.75 175 LYS A N 1
ATOM 1384 C CA . LYS A 1 175 ? -16.229 4.960 7.767 1.00 90.75 175 LYS A CA 1
ATOM 1385 C C . LYS A 1 175 ? -15.573 6.246 8.277 1.00 90.75 175 LYS A C 1
ATOM 1387 O O . LYS A 1 175 ? -16.186 7.303 8.177 1.00 90.75 175 LYS A O 1
ATOM 1392 N N . VAL A 1 176 ? -14.372 6.155 8.850 1.00 92.12 176 VAL A N 1
ATOM 1393 C CA . VAL A 1 176 ? -13.756 7.280 9.583 1.00 92.12 176 VAL A CA 1
ATOM 1394 C C . VAL A 1 176 ? -12.755 8.090 8.761 1.00 92.12 176 VAL A C 1
ATOM 1396 O O . VAL A 1 176 ? -12.547 9.264 9.044 1.00 92.12 176 VAL A O 1
ATOM 1399 N N . ALA A 1 177 ? -12.147 7.485 7.739 1.00 92.06 177 ALA A N 1
ATOM 1400 C CA . ALA A 1 177 ? -11.109 8.101 6.913 1.00 92.06 177 ALA A CA 1
ATOM 1401 C C . ALA A 1 177 ? -11.266 7.730 5.418 1.00 92.06 177 ALA A C 1
ATOM 1403 O O . ALA A 1 177 ? -10.324 7.216 4.802 1.00 92.06 177 ALA A O 1
ATOM 1404 N N . PRO A 1 178 ? -12.451 7.957 4.804 1.00 90.88 178 PRO A N 1
ATOM 1405 C CA . PRO A 1 178 ? -12.733 7.518 3.434 1.00 90.88 178 PRO A CA 1
ATOM 1406 C C . PRO A 1 178 ? -11.766 8.108 2.401 1.00 90.88 178 PRO A C 1
ATOM 1408 O O . PRO A 1 178 ? -11.317 7.393 1.511 1.00 90.88 178 PRO A O 1
ATOM 1411 N N . GLN A 1 179 ? -11.394 9.384 2.546 1.00 89.38 179 GLN A N 1
ATOM 1412 C CA . GLN A 1 179 ? -10.492 10.068 1.612 1.00 89.38 179 GLN A CA 1
ATOM 1413 C C . GLN A 1 179 ? -9.067 9.497 1.664 1.00 89.38 179 GLN A C 1
ATOM 1415 O O . GLN A 1 179 ? -8.413 9.334 0.633 1.00 89.38 179 GLN A O 1
ATOM 1420 N N . GLN A 1 180 ? -8.575 9.163 2.860 1.00 90.56 180 GLN A N 1
ATOM 1421 C CA . GLN A 1 180 ? -7.262 8.547 3.051 1.00 90.56 180 GLN A CA 1
ATOM 1422 C C . GLN A 1 180 ? -7.251 7.106 2.529 1.00 90.56 180 GLN A C 1
ATOM 1424 O O . GLN A 1 180 ? -6.263 6.682 1.931 1.00 90.56 180 GLN A O 1
ATOM 1429 N N . LEU A 1 181 ? -8.352 6.367 2.705 1.00 90.06 181 LEU A N 1
ATOM 1430 C CA . LEU A 1 181 ? -8.498 5.018 2.158 1.00 90.06 181 LEU A CA 1
ATOM 1431 C C . LEU A 1 181 ? -8.509 5.031 0.623 1.00 90.06 181 LEU A C 1
ATOM 1433 O O . LEU A 1 181 ? -7.830 4.215 -0.003 1.00 90.06 181 LEU A O 1
ATOM 1437 N N . GLU A 1 182 ? -9.241 5.965 0.017 1.00 85.25 182 GLU A N 1
ATOM 1438 C CA . GLU A 1 182 ? -9.250 6.161 -1.435 1.00 85.25 182 GLU A CA 1
ATOM 1439 C C . GLU A 1 182 ? -7.852 6.537 -1.942 1.00 85.25 182 GLU A C 1
ATOM 1441 O O . GLU A 1 182 ? -7.338 5.897 -2.854 1.00 85.25 182 GLU A O 1
ATOM 1446 N N . SER A 1 183 ? -7.174 7.473 -1.270 1.00 81.19 183 SER A N 1
ATOM 1447 C CA . SER A 1 183 ? -5.799 7.868 -1.604 1.00 81.19 183 SER A CA 1
ATOM 1448 C C . SER A 1 183 ? -4.817 6.691 -1.563 1.00 81.19 183 SER A C 1
ATOM 1450 O O . SER A 1 183 ? -3.988 6.552 -2.462 1.00 81.19 183 SER A O 1
ATOM 1452 N N . LEU A 1 184 ? -4.914 5.816 -0.553 1.00 87.94 184 LEU A N 1
ATOM 1453 C CA . LEU A 1 184 ? -4.101 4.598 -0.477 1.00 87.94 184 LEU A CA 1
ATOM 1454 C C . LEU A 1 184 ? -4.447 3.610 -1.596 1.00 87.94 184 LEU A C 1
ATOM 1456 O O . LEU A 1 184 ? -3.547 2.993 -2.162 1.00 87.94 184 LEU A O 1
ATOM 1460 N N . THR A 1 185 ? -5.731 3.460 -1.916 1.00 84.94 185 THR A N 1
ATOM 1461 C CA . THR A 1 185 ? -6.196 2.562 -2.982 1.00 84.94 185 THR A CA 1
ATOM 1462 C C . THR A 1 185 ? -5.647 3.006 -4.336 1.00 84.94 185 THR A C 1
ATOM 1464 O O . THR A 1 185 ? -5.055 2.196 -5.048 1.00 84.94 185 THR A O 1
ATOM 1467 N N . THR A 1 186 ? -5.741 4.299 -4.649 1.00 78.00 186 THR A N 1
ATOM 1468 C CA . THR A 1 186 ? -5.172 4.880 -5.870 1.00 78.00 186 THR A CA 1
ATOM 1469 C C . THR A 1 186 ? -3.653 4.745 -5.898 1.00 78.00 186 THR A C 1
ATOM 1471 O O . THR A 1 186 ? -3.105 4.282 -6.891 1.00 78.00 186 THR A O 1
ATOM 1474 N N . ALA A 1 187 ? -2.956 5.055 -4.797 1.00 72.38 187 ALA A N 1
ATOM 1475 C CA . ALA A 1 187 ? -1.498 4.926 -4.737 1.00 72.38 187 ALA A CA 1
ATOM 1476 C C . ALA A 1 187 ? -1.018 3.478 -4.957 1.00 72.38 187 ALA A C 1
ATOM 1478 O O . ALA A 1 187 ? -0.022 3.261 -5.647 1.00 72.38 187 ALA A O 1
ATOM 1479 N N . LYS A 1 188 ? -1.742 2.486 -4.417 1.00 83.56 188 LYS A N 1
ATOM 1480 C CA . LYS A 1 188 ? -1.465 1.061 -4.656 1.00 83.56 188 LYS A CA 1
ATOM 1481 C C . LYS A 1 188 ? -1.708 0.664 -6.111 1.00 83.56 188 LYS A C 1
ATOM 1483 O O . LYS A 1 188 ? -0.864 -0.017 -6.685 1.00 83.56 188 LYS A O 1
ATOM 1488 N N . ALA A 1 189 ? -2.818 1.102 -6.707 1.00 75.44 189 ALA A N 1
ATOM 1489 C CA . ALA A 1 189 ? -3.114 0.839 -8.115 1.00 75.44 189 ALA A CA 1
ATOM 1490 C C . ALA A 1 189 ? -2.046 1.449 -9.040 1.00 75.44 189 ALA A C 1
ATOM 1492 O O . ALA A 1 189 ? -1.582 0.798 -9.976 1.00 75.44 189 ALA A O 1
ATOM 1493 N N . ASP A 1 190 ? -1.602 2.668 -8.734 1.00 71.25 190 ASP A N 1
ATOM 1494 C CA . ASP A 1 190 ? -0.534 3.352 -9.459 1.00 71.25 190 ASP A CA 1
ATOM 1495 C C . ASP A 1 190 ? 0.805 2.603 -9.342 1.00 71.25 190 ASP A C 1
ATOM 1497 O O . ASP A 1 190 ? 1.516 2.451 -10.337 1.00 71.25 190 ASP A O 1
ATOM 1501 N N . LEU A 1 191 ? 1.146 2.106 -8.144 1.00 79.31 191 LEU A N 1
ATOM 1502 C CA . LEU A 1 191 ? 2.346 1.295 -7.926 1.00 79.31 191 LEU A CA 1
ATOM 1503 C C . LEU A 1 191 ? 2.285 -0.024 -8.708 1.00 79.31 191 LEU A C 1
ATOM 1505 O O . LEU A 1 191 ? 3.259 -0.371 -9.368 1.00 79.31 191 LEU A O 1
ATOM 1509 N N . GLU A 1 192 ? 1.153 -0.729 -8.688 1.00 79.50 192 GLU A N 1
ATOM 1510 C CA . GLU A 1 192 ? 0.976 -1.978 -9.440 1.00 79.50 192 GLU A CA 1
ATOM 1511 C C . GLU A 1 192 ? 1.089 -1.743 -10.956 1.00 79.50 192 GLU A C 1
ATOM 1513 O O . GLU A 1 192 ? 1.754 -2.496 -11.674 1.00 79.50 192 GLU A O 1
ATOM 1518 N N . ALA A 1 193 ? 0.467 -0.673 -11.460 1.00 69.25 193 ALA A N 1
ATOM 1519 C CA . ALA A 1 193 ? 0.564 -0.284 -12.862 1.00 69.25 193 ALA A CA 1
ATOM 1520 C C . ALA A 1 193 ? 2.007 0.060 -13.251 1.00 69.25 193 ALA A C 1
ATOM 1522 O O . ALA A 1 193 ? 2.482 -0.369 -14.308 1.00 69.25 193 ALA A O 1
ATOM 1523 N N . ALA A 1 194 ? 2.720 0.784 -12.385 1.00 67.75 194 ALA A N 1
ATOM 1524 C CA . ALA A 1 194 ? 4.136 1.042 -12.568 1.00 67.75 194 ALA A CA 1
ATOM 1525 C C . ALA A 1 194 ? 4.905 -0.285 -12.625 1.00 67.75 194 ALA A C 1
ATOM 1527 O O . ALA A 1 194 ? 5.590 -0.539 -13.613 1.00 67.75 194 ALA A O 1
ATOM 1528 N N . GLU A 1 195 ? 4.784 -1.166 -11.628 1.00 75.50 195 GLU A N 1
ATOM 1529 C CA . GLU A 1 195 ? 5.511 -2.446 -11.570 1.00 75.50 195 GLU A CA 1
ATOM 1530 C C . GLU A 1 195 ? 5.308 -3.299 -12.827 1.00 75.50 195 GLU A C 1
ATOM 1532 O O . GLU A 1 195 ? 6.276 -3.832 -13.376 1.00 75.50 195 GLU A O 1
ATOM 1537 N N . LYS A 1 196 ? 4.084 -3.340 -13.366 1.00 69.75 196 LYS A N 1
ATOM 1538 C CA . LYS A 1 196 ? 3.805 -3.973 -14.664 1.00 69.75 196 LYS A CA 1
ATOM 1539 C C . LYS A 1 196 ? 4.631 -3.354 -15.794 1.00 69.75 196 LYS A C 1
ATOM 1541 O O . LYS A 1 196 ? 5.225 -4.088 -16.581 1.00 69.75 196 LYS A O 1
ATOM 1546 N N . ILE A 1 197 ? 4.728 -2.026 -15.866 1.00 66.75 197 ILE A N 1
ATOM 1547 C CA . ILE A 1 197 ? 5.564 -1.324 -16.855 1.00 66.75 197 ILE A CA 1
ATOM 1548 C C . ILE A 1 197 ? 7.044 -1.668 -16.688 1.00 66.75 197 ILE A C 1
ATOM 1550 O O . ILE A 1 197 ? 7.713 -1.908 -17.694 1.00 66.75 197 ILE A O 1
ATOM 1554 N N . LYS A 1 198 ? 7.566 -1.711 -15.455 1.00 69.75 198 LYS A N 1
ATOM 1555 C CA . LYS A 1 198 ? 8.965 -2.099 -15.208 1.00 69.75 198 LYS A CA 1
ATOM 1556 C C . LYS A 1 198 ? 9.236 -3.491 -15.750 1.00 69.75 198 LYS A C 1
ATOM 1558 O O . LYS A 1 198 ? 10.147 -3.653 -16.556 1.00 69.75 198 LYS A O 1
ATOM 1563 N N . ASN A 1 199 ? 8.391 -4.453 -15.395 1.00 67.88 199 ASN A N 1
ATOM 1564 C CA . ASN A 1 199 ? 8.534 -5.836 -15.838 1.00 67.88 199 ASN A CA 1
ATOM 1565 C C . ASN A 1 199 ? 8.462 -5.947 -17.368 1.00 67.88 199 ASN A C 1
ATOM 1567 O O . ASN A 1 199 ? 9.278 -6.626 -17.985 1.00 67.88 199 ASN A O 1
ATOM 1571 N N . LEU A 1 200 ? 7.527 -5.240 -18.012 1.00 62.59 200 LEU A N 1
ATOM 1572 C CA . LEU A 1 200 ? 7.418 -5.227 -19.476 1.00 62.59 200 LEU A CA 1
ATOM 1573 C C . LEU A 1 200 ? 8.632 -4.580 -20.141 1.00 62.59 200 LEU A C 1
ATOM 1575 O O . LEU A 1 200 ? 9.081 -5.032 -21.195 1.00 62.59 200 LEU A O 1
ATOM 1579 N N . THR A 1 201 ? 9.186 -3.552 -19.506 1.00 64.44 201 THR A N 1
ATOM 1580 C CA . THR A 1 201 ? 10.417 -2.911 -19.954 1.00 64.44 201 THR A CA 1
ATOM 1581 C C . THR A 1 201 ? 11.588 -3.887 -19.870 1.00 64.44 201 THR A C 1
ATOM 1583 O O . THR A 1 201 ? 12.288 -4.072 -20.859 1.00 64.44 201 THR A O 1
ATOM 1586 N N . GLU A 1 202 ? 11.754 -4.585 -18.747 1.00 67.38 202 GLU A N 1
ATOM 1587 C CA . GLU A 1 202 ? 12.781 -5.618 -18.559 1.00 67.38 202 GLU A CA 1
ATOM 1588 C C . GLU A 1 202 ? 12.649 -6.770 -19.572 1.00 67.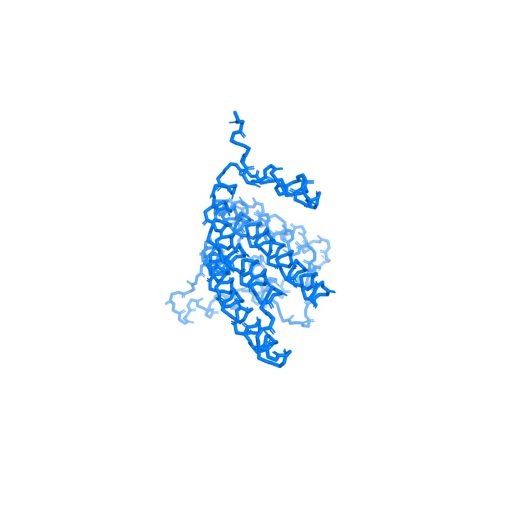38 202 GLU A C 1
ATOM 1590 O O . GLU A 1 202 ? 13.642 -7.196 -20.165 1.00 67.38 202 GLU A O 1
ATOM 1595 N N . VAL A 1 203 ? 11.424 -7.218 -19.867 1.00 62.59 203 VAL A N 1
ATOM 1596 C CA . VAL A 1 203 ? 11.162 -8.223 -20.913 1.00 62.59 203 VAL A CA 1
ATOM 1597 C C . VAL A 1 203 ? 11.571 -7.708 -22.295 1.00 62.59 203 VAL A C 1
ATOM 1599 O O . VAL A 1 203 ? 12.244 -8.423 -23.043 1.00 62.59 203 VAL A O 1
ATOM 1602 N N . ALA A 1 204 ? 11.213 -6.467 -22.642 1.00 57.75 204 ALA A N 1
ATOM 1603 C CA . ALA A 1 204 ? 11.611 -5.862 -23.911 1.00 57.75 204 ALA A CA 1
ATOM 1604 C C . ALA A 1 204 ? 13.140 -5.780 -24.040 1.00 57.75 204 ALA A C 1
ATOM 1606 O O . ALA A 1 204 ? 13.675 -6.055 -25.113 1.00 57.75 204 ALA A O 1
ATOM 1607 N N . LEU A 1 205 ? 13.854 -5.477 -22.951 1.00 61.25 205 LEU A N 1
ATOM 1608 C CA . LEU A 1 205 ? 15.320 -5.479 -22.922 1.00 61.25 205 LEU A CA 1
ATOM 1609 C C . LEU A 1 205 ? 15.909 -6.857 -23.218 1.00 61.25 205 LEU A C 1
ATOM 1611 O O . LEU A 1 205 ? 16.826 -6.955 -24.036 1.00 61.25 205 LEU A O 1
ATOM 1615 N N . GLY A 1 206 ? 15.363 -7.908 -22.604 1.00 60.34 206 GLY A N 1
ATOM 1616 C CA . GLY A 1 206 ? 15.794 -9.285 -22.850 1.00 60.34 206 GLY A CA 1
ATOM 1617 C C . GLY A 1 206 ? 15.552 -9.744 -24.292 1.00 60.34 206 GLY A C 1
ATOM 1618 O O . GLY A 1 206 ? 16.352 -10.490 -24.851 1.00 60.34 206 GLY A O 1
ATOM 1619 N N . PHE A 1 207 ? 14.488 -9.268 -24.947 1.00 56.44 207 PHE A N 1
ATOM 1620 C CA . PHE A 1 207 ? 14.262 -9.548 -26.370 1.00 56.44 207 PHE A CA 1
ATOM 1621 C C . PHE A 1 207 ? 15.286 -8.875 -27.278 1.00 56.44 207 PHE A C 1
ATOM 1623 O O . PHE A 1 207 ? 15.717 -9.483 -28.258 1.00 56.44 207 PHE A O 1
ATOM 1630 N N . VAL A 1 208 ? 15.681 -7.637 -26.979 1.00 56.19 208 VAL A N 1
ATOM 1631 C CA . VAL A 1 208 ? 16.685 -6.956 -27.800 1.00 56.19 208 VAL A CA 1
ATOM 1632 C C . VAL A 1 208 ? 18.070 -7.601 -27.633 1.00 56.19 208 VAL A C 1
ATOM 1634 O O . VAL A 1 208 ? 18.806 -7.689 -28.607 1.00 56.19 208 VAL A O 1
ATOM 1637 N N . GLU A 1 209 ? 18.403 -8.141 -26.455 1.00 56.34 209 GLU A N 1
ATOM 1638 C CA . GLU A 1 209 ? 19.631 -8.935 -26.256 1.00 56.34 209 GLU A CA 1
ATOM 1639 C C . GLU A 1 209 ? 19.704 -10.186 -27.126 1.00 56.34 209 GLU A C 1
ATOM 1641 O O . GLU A 1 209 ? 20.774 -10.521 -27.614 1.00 56.34 209 GLU A O 1
ATOM 1646 N N . ARG A 1 210 ? 18.580 -10.886 -27.306 1.00 56.59 210 ARG A N 1
ATOM 1647 C CA . ARG A 1 210 ? 18.536 -12.138 -28.079 1.00 56.59 210 ARG A CA 1
ATOM 1648 C C . ARG A 1 210 ? 18.653 -11.932 -29.590 1.00 56.59 210 ARG A C 1
ATOM 1650 O O . ARG A 1 210 ? 18.854 -12.908 -30.301 1.00 56.59 210 ARG A O 1
ATOM 1657 N N . ASN A 1 211 ? 18.460 -10.701 -30.064 1.00 48.88 211 ASN A N 1
ATOM 1658 C CA . ASN A 1 211 ? 18.513 -10.334 -31.481 1.00 48.88 211 ASN A CA 1
ATOM 1659 C C . ASN A 1 211 ? 19.785 -9.537 -31.848 1.00 48.88 211 ASN A C 1
ATOM 1661 O O . ASN A 1 211 ? 19.858 -8.999 -32.953 1.00 48.88 211 ASN A O 1
ATOM 1665 N N . LEU A 1 212 ? 20.748 -9.436 -30.922 1.00 50.78 212 LEU A N 1
ATOM 1666 C CA . LEU A 1 212 ? 22.130 -8.998 -31.161 1.00 50.78 212 LEU A CA 1
ATOM 1667 C C . LEU A 1 212 ? 23.022 -10.211 -31.440 1.00 50.78 212 LEU A C 1
ATOM 1669 O O . LEU A 1 212 ? 23.984 -10.035 -32.217 1.00 50.78 212 LEU A O 1
#

Radius of gyration: 25.58 Å; chains: 1; bounding box: 56×30×71 Å

pLDDT: mean 75.11, std 15.53, range [34.72, 94.12]

Secondary structure (DSSP, 8-state):
-----HHHHHHHH-GGGGG----HHHHHHHHHHHHHHHHHHHHHHHHHHHHHH-SSS-HHHHHHHHHHHHHHHHHHHHHHHHHHHHHHHHHHHHHHHHH----SSHHHHHHHHHHHHHHHHHHHTS-HHHHHHHHHHHHHHT--HHHHHHHT--TT--SS-HHHHHHHHHHHHHHH-HHHHHHHHHHHHHHHHHHHHHHHHHHHHHHHHHT-

Sequence (212 aa):
MTNENYYEKLKKSHPVFNDLNLDERQKESLKSLLSYSAGSLNSLRNKIAELSQDAIHSAEYKAKKLKEAKAELQKTLDREFSVFKTKTALAQQSLHSATHSEPKDSVEALLQYMQQQEIRAGLKELPSAKRIEILLDSVQRGDSTILRAVQEQPLTSDLVPGDVLDRTSTTYSKKVAPQQLESLTTAKADLEAAEKIKNLTEVALGFVERNL

Foldseek 3Di:
DDPPDVLNVCCVVPVVSVPLPDDPVLVVLVSVLCVVLVVLLVVLVVLLVVLVPPPPDDPVVSVVSNVVSVVVSVVSLVVSLVVLVVQLVVLVVVLCVQLDPDDPDPVSVVVLVVLLVVLLVVLVPDDLVVLLVVLQVCLVVLHCSSLVSVVPDPPPDCSDDPVSSVVSSLSSSCVRPVVSSVSNVVSVSSSVVSVVVVVVSVVVSVVSVVVD